Protein AF-A0A6F8U4Q9-F1 (afdb_monomer_lite)

Foldseek 3Di:
DADPPPRDDDPDPPDQADPPPRHGDDPPPPPDDPDDDPDDDDDDDDDDDDDDDDDDDDDDDDDDDDDDDDPPPPPVPVPPPPQDPDDAFQDDVSLVCLCVVQPVPLVVVLVVVVVVLVVVCVVPVVLVPDPLSVVLVVVLNVLSVVLNVLSNVLSVCNGPDLALCSLVVVLVSLCCSAQVSLVVSLVSCVVRPDPVVSVVVNVVSVVRNVVSVVVSVVSNCCSVPPPVNCSNNVD

Sequence (235 aa):
MQCGKCGNLNVQANDKFCNQCGELLEKSIPSRNIQEVDSVFEDKTSTNAIHETDIHREATEAGHEDNEHEPIKNEKKDKEIPYPNKPSGVGGFLKFFVIIGCIVGPILGLLSGFGEMSSTENEFPGLRDDEAWGDFKTIAYTSSFISMALLFWLASKLYESDLKSMKFKAIGVLWIVGPFRAIAEIITITIVLPTSMSGAIVPELFAGIFASGFVVTIWTLYFLLSKRVANTYWR

Organism: NCBI:txid115561

Radius of gyration: 30.74 Å; chains: 1; bounding box: 56×64×98 Å

Secondary structure (DSSP, 8-state):
-B-TTT-PBPSSTT-SB-TTT--B------------------------------------------------------------S---S--THHHHIIIIIIIIHHHHHHHHHHHHHHHHHHH-GGGTT-HHHHHHHHHHHHHHHHHHHHHHHHHHHHHH---THHHHHHHHHHHIIIIIHHHHHHHHHHHHS-HHHHHHHHHHHHHHHHHHHHHHHHHHHHHHH-HHHHHHT--

pLDDT: mean 79.65, std 17.68, range [39.81, 97.5]

InterPro domains:
  IPR019690 Protein of unknown function DUF2569 [PF10754] (87-233)

Structure (mmCIF, N/CA/C/O backbone):
data_AF-A0A6F8U4Q9-F1
#
_entry.id   AF-A0A6F8U4Q9-F1
#
loop_
_atom_site.group_PDB
_atom_site.id
_atom_site.type_symbol
_atom_site.label_atom_id
_atom_site.label_alt_id
_atom_site.label_comp_id
_atom_site.label_asym_id
_atom_site.label_entity_id
_atom_site.label_seq_id
_atom_site.pdbx_PDB_ins_code
_atom_site.Cartn_x
_atom_site.Cartn_y
_atom_site.Cartn_z
_atom_site.occupancy
_atom_site.B_iso_or_equiv
_atom_site.auth_seq_id
_atom_site.auth_comp_id
_atom_site.auth_asym_id
_atom_site.auth_atom_id
_atom_site.pdbx_PDB_model_num
ATOM 1 N N . MET A 1 1 ? -17.865 -5.539 -34.949 1.00 75.56 1 MET A N 1
ATOM 2 C CA . MET A 1 1 ? -18.238 -4.408 -35.838 1.00 75.56 1 MET A CA 1
ATOM 3 C C . MET A 1 1 ? -18.212 -4.914 -37.273 1.00 75.56 1 MET A C 1
ATOM 5 O O . MET A 1 1 ? -17.327 -5.705 -37.576 1.00 75.56 1 MET A O 1
ATOM 9 N N . GLN A 1 2 ? -19.176 -4.549 -38.119 1.00 81.81 2 GLN A N 1
ATOM 10 C CA . GLN A 1 2 ? -19.224 -5.007 -39.514 1.00 81.81 2 GLN A CA 1
ATOM 11 C C . GLN A 1 2 ? -18.576 -3.947 -40.412 1.00 81.81 2 GLN A C 1
ATOM 13 O O . GLN A 1 2 ? -18.878 -2.765 -40.271 1.00 81.81 2 GLN A O 1
ATOM 18 N N . CYS A 1 3 ? -17.640 -4.339 -41.277 1.00 84.50 3 CYS A N 1
ATOM 19 C CA . CYS A 1 3 ? -16.964 -3.392 -42.166 1.00 84.50 3 CYS A CA 1
ATOM 20 C C . CYS A 1 3 ? -17.932 -2.885 -43.246 1.00 84.50 3 CYS A C 1
ATOM 22 O O . CYS A 1 3 ? -18.549 -3.693 -43.938 1.00 84.50 3 CYS A O 1
ATOM 24 N N . GLY A 1 4 ? -18.023 -1.563 -43.430 1.00 84.00 4 GLY A N 1
ATOM 25 C CA . GLY A 1 4 ? -18.939 -0.944 -44.396 1.00 84.00 4 GLY A CA 1
ATOM 26 C C . GLY A 1 4 ? -18.672 -1.310 -45.862 1.00 84.00 4 GLY A C 1
ATOM 27 O O . GLY A 1 4 ? -19.596 -1.279 -46.667 1.00 84.00 4 GLY A O 1
ATOM 28 N N . LYS A 1 5 ? -17.439 -1.704 -46.212 1.00 89.12 5 LYS A N 1
ATOM 29 C CA . LYS A 1 5 ? -17.056 -2.025 -47.597 1.00 89.12 5 LYS A CA 1
ATOM 30 C C . LYS A 1 5 ? -17.080 -3.505 -47.936 1.00 89.12 5 LYS A C 1
ATOM 32 O O . LYS A 1 5 ? -17.536 -3.861 -49.015 1.00 89.12 5 LYS A O 1
ATOM 37 N N . CYS A 1 6 ? -16.579 -4.370 -47.052 1.00 90.38 6 CYS A N 1
ATOM 38 C CA . CYS A 1 6 ? -16.537 -5.814 -47.318 1.00 90.38 6 CYS A CA 1
ATOM 39 C C . CYS A 1 6 ? -17.639 -6.607 -46.602 1.00 90.38 6 CYS A C 1
ATOM 41 O O . CYS A 1 6 ? -17.810 -7.788 -46.885 1.00 90.38 6 CYS A O 1
ATOM 43 N N . GLY A 1 7 ? -18.375 -5.993 -45.669 1.00 85.88 7 GLY A N 1
ATOM 44 C CA . GLY A 1 7 ? -19.479 -6.635 -44.953 1.00 85.88 7 GLY A CA 1
ATOM 45 C C . GLY A 1 7 ? -19.065 -7.705 -43.939 1.00 85.88 7 GLY A C 1
ATOM 46 O O . GLY A 1 7 ? -19.935 -8.298 -43.305 1.00 85.88 7 GLY A O 1
ATOM 47 N N . ASN A 1 8 ? -17.770 -7.960 -43.739 1.00 89.38 8 ASN A N 1
ATOM 48 C CA . ASN A 1 8 ? -17.312 -8.970 -42.786 1.00 89.38 8 ASN A CA 1
ATOM 49 C C . ASN A 1 8 ? -17.280 -8.445 -41.347 1.00 89.38 8 ASN A C 1
ATOM 51 O O . ASN A 1 8 ? -17.045 -7.260 -41.084 1.00 89.38 8 ASN A O 1
ATOM 55 N N . LEU A 1 9 ? -17.545 -9.353 -40.407 1.00 84.06 9 LEU A N 1
ATOM 56 C CA . LEU A 1 9 ? -17.521 -9.087 -38.974 1.00 84.06 9 LEU A CA 1
ATOM 57 C C . LEU A 1 9 ? -16.078 -9.110 -38.474 1.00 84.06 9 LEU A C 1
ATOM 59 O O . LEU A 1 9 ? -15.391 -10.121 -38.600 1.00 84.06 9 LEU A O 1
ATOM 63 N N . ASN A 1 10 ? -15.627 -8.006 -37.879 1.00 79.75 10 ASN A N 1
ATOM 64 C CA . ASN A 1 10 ? -14.337 -7.986 -37.207 1.00 79.75 10 ASN A CA 1
ATOM 65 C C . ASN A 1 10 ? -14.457 -8.663 -35.832 1.00 79.75 10 ASN A C 1
ATOM 67 O O . ASN A 1 10 ? -15.304 -8.266 -35.024 1.00 79.75 10 ASN A O 1
ATOM 71 N N . VAL A 1 11 ? -13.642 -9.700 -35.611 1.00 80.44 11 VAL A N 1
ATOM 72 C CA . VAL A 1 11 ? -13.686 -10.58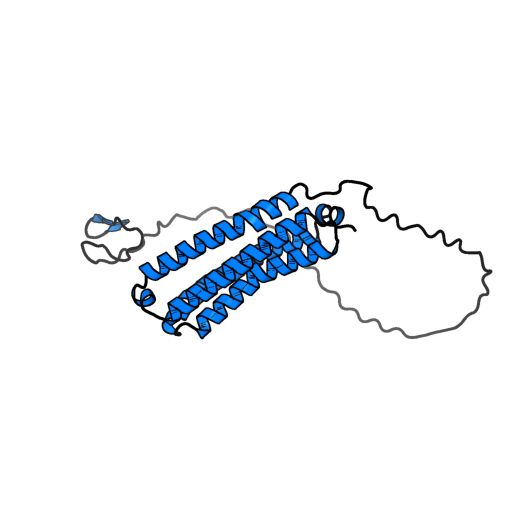5 -34.431 1.00 80.44 11 VAL A CA 1
ATOM 73 C C . VAL A 1 11 ? -12.979 -9.954 -33.227 1.00 80.44 11 VAL A C 1
ATOM 75 O O . VAL A 1 11 ? -13.325 -10.259 -32.089 1.00 80.44 11 VAL A O 1
ATOM 78 N N . GLN A 1 12 ? -12.044 -9.027 -33.454 1.00 79.19 12 GLN A N 1
ATOM 79 C CA . GLN A 1 12 ? -11.346 -8.310 -32.386 1.00 79.19 12 GLN A CA 1
ATOM 80 C C . GLN A 1 12 ? -11.923 -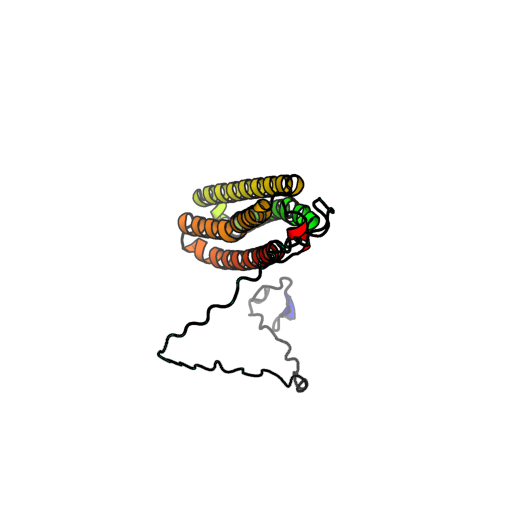6.900 -32.217 1.00 79.19 12 GLN A C 1
ATOM 82 O O . GLN A 1 12 ? -12.024 -6.123 -33.165 1.00 79.19 12 GLN A O 1
ATOM 87 N N . ALA A 1 13 ? -12.347 -6.576 -30.993 1.00 69.25 13 ALA A N 1
ATOM 88 C CA . ALA A 1 13 ? -13.100 -5.356 -30.691 1.00 69.25 13 ALA A CA 1
ATOM 89 C C . ALA A 1 13 ? -12.262 -4.058 -30.720 1.00 69.25 13 ALA A C 1
ATOM 91 O O . ALA A 1 13 ? -12.848 -2.977 -30.711 1.00 69.25 13 ALA A O 1
ATOM 92 N N . ASN A 1 14 ? -10.928 -4.156 -30.776 1.00 78.62 14 ASN A N 1
ATOM 93 C CA . ASN A 1 14 ? -10.012 -3.013 -30.657 1.00 78.62 14 ASN A CA 1
ATOM 94 C C . ASN A 1 14 ? -9.262 -2.641 -31.947 1.00 78.62 14 ASN A C 1
ATOM 96 O O . ASN A 1 14 ? -8.533 -1.647 -31.953 1.00 78.62 14 ASN A O 1
ATOM 100 N N . ASP A 1 15 ? -9.455 -3.371 -33.045 1.00 78.81 15 ASP A N 1
ATOM 101 C CA . ASP A 1 15 ? -8.763 -3.060 -34.295 1.00 78.81 15 ASP A CA 1
ATOM 102 C C . ASP A 1 15 ? -9.359 -1.807 -34.948 1.00 78.81 15 ASP A C 1
ATOM 104 O O . ASP A 1 15 ? -10.562 -1.718 -35.199 1.00 78.81 15 ASP A O 1
ATOM 108 N N . LYS A 1 16 ? -8.505 -0.822 -35.259 1.00 86.62 16 LYS A N 1
ATOM 109 C CA . LYS A 1 16 ? -8.899 0.399 -35.991 1.00 86.62 16 LYS A CA 1
ATOM 110 C C . LYS A 1 16 ? -9.158 0.145 -37.482 1.00 86.62 16 LYS A C 1
ATOM 112 O O . LYS A 1 16 ? -9.738 0.999 -38.149 1.00 86.62 16 LYS A O 1
ATOM 117 N N . PHE A 1 17 ? -8.742 -1.010 -37.998 1.00 88.19 17 PHE A N 1
ATOM 118 C CA . PHE A 1 17 ? -8.792 -1.362 -39.415 1.00 88.19 17 PHE A CA 1
ATOM 119 C C . PHE A 1 17 ? -9.458 -2.724 -39.619 1.00 88.19 17 PHE A C 1
ATOM 121 O O . PHE A 1 17 ? -9.422 -3.590 -38.748 1.00 88.19 17 PHE A O 1
ATOM 128 N N . CYS A 1 18 ? -10.077 -2.925 -40.780 1.00 86.81 18 CYS A N 1
ATOM 129 C CA . CYS A 1 18 ? -10.607 -4.229 -41.158 1.00 86.81 18 CYS A CA 1
ATOM 130 C C . CYS A 1 18 ? -9.473 -5.176 -41.580 1.00 86.81 18 CYS A C 1
ATOM 132 O O . CYS A 1 18 ? -8.755 -4.897 -42.539 1.00 86.81 18 CYS A O 1
ATOM 134 N N . ASN A 1 19 ? -9.393 -6.345 -40.944 1.00 87.75 19 ASN A N 1
ATOM 135 C CA . ASN A 1 19 ? -8.335 -7.338 -41.177 1.00 87.75 19 ASN A CA 1
ATOM 136 C C . ASN A 1 19 ? -8.337 -7.977 -42.581 1.00 87.75 19 ASN A C 1
ATOM 138 O O . ASN A 1 19 ? -7.391 -8.670 -42.938 1.00 87.75 19 ASN A O 1
ATOM 142 N N . GLN A 1 20 ? -9.376 -7.750 -43.392 1.00 88.38 20 GLN A N 1
ATOM 143 C CA . GLN A 1 20 ? -9.456 -8.266 -44.766 1.00 88.38 20 GLN A CA 1
ATOM 144 C C . GLN A 1 20 ? -9.200 -7.221 -45.848 1.00 88.38 20 GLN A C 1
ATOM 146 O O . GLN A 1 20 ? -8.610 -7.555 -46.870 1.00 88.38 20 GLN A O 1
ATOM 151 N N . CYS A 1 21 ? -9.670 -5.984 -45.673 1.00 90.88 21 CYS A N 1
ATOM 152 C CA . CYS A 1 21 ? -9.572 -4.954 -46.714 1.00 90.88 21 CYS A CA 1
ATOM 153 C C . CYS A 1 21 ? -8.714 -3.746 -46.321 1.00 90.88 21 CYS A C 1
ATOM 155 O O . CYS A 1 21 ? -8.484 -2.882 -47.163 1.00 90.88 21 CYS A O 1
ATOM 157 N N . GLY A 1 22 ? -8.257 -3.665 -45.067 1.00 85.88 22 GLY A N 1
ATOM 158 C CA . GLY A 1 22 ? -7.399 -2.587 -44.569 1.00 85.88 22 GLY A CA 1
ATOM 159 C C . GLY A 1 22 ? -8.093 -1.235 -44.393 1.00 85.88 22 GLY A C 1
ATOM 160 O O . GLY A 1 22 ? -7.429 -0.246 -44.103 1.00 85.88 22 GLY A O 1
ATOM 161 N N . GLU A 1 23 ? -9.413 -1.157 -44.565 1.00 89.12 23 GLU A N 1
ATOM 162 C CA . GLU A 1 23 ? -10.141 0.105 -44.430 1.00 89.12 23 GLU A CA 1
ATOM 163 C C . GLU A 1 23 ? -10.411 0.457 -42.965 1.00 89.12 23 GLU A C 1
ATOM 165 O O . GLU A 1 23 ? -10.564 -0.425 -42.113 1.00 89.12 23 GLU A O 1
ATOM 170 N N . LEU A 1 24 ? -10.447 1.757 -42.676 1.00 85.06 24 LEU A N 1
ATOM 171 C CA . LEU A 1 24 ? -10.613 2.295 -41.332 1.00 85.06 24 LEU A CA 1
ATOM 172 C C . LEU A 1 24 ? -12.046 2.037 -40.849 1.00 85.06 24 LEU A C 1
ATOM 174 O O . LEU A 1 24 ? -13.013 2.375 -41.531 1.00 85.06 24 LEU A O 1
ATOM 178 N N . LEU A 1 25 ? -12.188 1.418 -39.677 1.00 83.88 25 LEU A N 1
ATOM 179 C CA . LEU A 1 25 ? -13.495 1.180 -39.074 1.00 83.88 25 LEU A CA 1
ATOM 180 C C . LEU A 1 25 ? -13.986 2.490 -38.461 1.00 83.88 25 LEU A C 1
ATOM 182 O O . LEU A 1 25 ? -13.635 2.847 -37.336 1.00 83.88 25 LEU A O 1
ATOM 186 N N . GLU A 1 26 ? -14.778 3.231 -39.231 1.00 75.44 26 GLU A N 1
ATOM 187 C CA . GLU A 1 26 ? -15.441 4.438 -38.757 1.00 75.44 26 GLU A CA 1
ATOM 188 C C . GLU A 1 26 ? -16.392 4.038 -37.621 1.00 75.44 26 GLU A C 1
ATOM 190 O O . GLU A 1 26 ? -17.314 3.239 -37.807 1.00 75.44 26 GLU A O 1
ATOM 195 N N . LYS A 1 27 ? -16.118 4.516 -36.399 1.00 68.12 27 LYS A N 1
ATOM 196 C CA . LYS A 1 27 ? -16.983 4.268 -35.242 1.00 68.12 27 LYS A CA 1
ATOM 197 C C . LYS A 1 27 ? -18.328 4.923 -35.528 1.00 68.12 27 LYS A C 1
ATOM 199 O O . LYS A 1 27 ? -18.510 6.104 -35.247 1.00 68.12 27 LYS A O 1
ATOM 204 N N . SER A 1 28 ? -19.280 4.157 -36.050 1.00 58.19 28 SER A N 1
ATOM 205 C CA . SER A 1 28 ? -20.676 4.565 -36.094 1.00 58.19 28 SER A CA 1
ATOM 206 C C . SER A 1 28 ? -21.171 4.634 -34.649 1.00 58.19 28 SER A C 1
ATOM 208 O O . SER A 1 28 ? -21.632 3.640 -34.086 1.00 58.19 28 SER A O 1
ATOM 210 N N . ILE A 1 29 ? -21.001 5.787 -34.005 1.00 54.81 29 ILE A N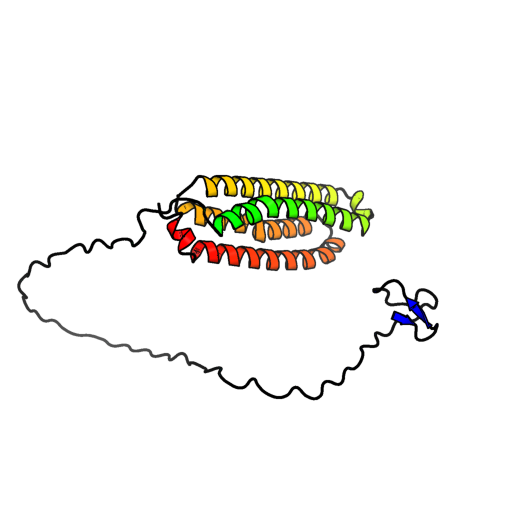 1
ATOM 211 C CA . ILE A 1 29 ? -21.694 6.094 -32.759 1.00 54.81 29 ILE A CA 1
ATOM 212 C C . ILE A 1 29 ? -23.173 6.144 -33.149 1.00 54.81 29 ILE A C 1
ATOM 214 O O . ILE A 1 29 ? -23.533 6.977 -33.982 1.00 54.81 29 ILE A O 1
ATOM 218 N N . PRO A 1 30 ? -24.040 5.259 -32.630 1.00 50.56 30 PRO A N 1
ATOM 219 C CA . PRO A 1 30 ? -25.461 5.393 -32.883 1.00 50.56 30 PRO A CA 1
ATOM 220 C C . PRO A 1 30 ? -25.905 6.722 -32.271 1.00 50.56 30 PRO A C 1
ATOM 222 O O . PRO A 1 30 ? -25.907 6.875 -31.048 1.00 50.56 30 PRO A O 1
ATOM 225 N N . SER A 1 31 ? -26.246 7.694 -33.118 1.00 47.91 31 SER A N 1
ATOM 226 C CA . SER A 1 31 ? -26.898 8.937 -32.717 1.00 47.91 31 SER A CA 1
ATOM 227 C C . SER A 1 31 ? -28.250 8.591 -32.095 1.00 47.91 31 SER A C 1
ATOM 229 O O . SER A 1 31 ? -29.271 8.513 -32.773 1.00 47.91 31 SER A O 1
ATOM 231 N N . ARG A 1 32 ? -28.256 8.323 -30.788 1.00 46.28 32 ARG A N 1
ATOM 232 C CA . ARG A 1 32 ? -29.482 8.315 -29.997 1.00 46.28 32 ARG A CA 1
ATOM 233 C C . ARG A 1 32 ? -29.964 9.755 -29.914 1.00 46.28 32 ARG A C 1
ATOM 235 O O . ARG A 1 32 ? -29.253 10.618 -29.409 1.00 46.28 32 ARG A O 1
ATOM 242 N N . ASN A 1 33 ? -31.168 9.975 -30.426 1.00 46.72 33 ASN A N 1
ATOM 243 C CA . ASN A 1 33 ? -31.976 11.160 -30.186 1.00 46.72 33 ASN A CA 1
ATOM 244 C C . ASN A 1 33 ? -32.080 11.381 -28.667 1.00 46.72 33 ASN A C 1
ATOM 246 O O . ASN A 1 33 ? -32.736 10.602 -27.980 1.00 46.72 33 ASN A O 1
ATOM 250 N N . ILE A 1 34 ? -31.392 12.400 -28.151 1.00 49.28 34 ILE A N 1
ATOM 251 C CA . ILE A 1 34 ? -31.572 12.929 -26.796 1.00 49.28 34 ILE A CA 1
ATOM 252 C C . ILE A 1 34 ? -32.292 14.265 -26.975 1.00 49.28 34 ILE A C 1
ATOM 254 O O . ILE A 1 34 ? -31.693 15.334 -26.953 1.00 49.28 34 ILE A O 1
ATOM 258 N N . GLN A 1 35 ? -33.586 14.182 -27.252 1.00 52.31 35 GLN A N 1
ATOM 259 C CA . GLN A 1 35 ? -34.533 15.215 -26.862 1.00 52.31 35 GLN A CA 1
ATOM 260 C C . GLN A 1 35 ? -35.360 14.599 -25.735 1.00 52.31 35 GLN A C 1
ATOM 262 O O . GLN A 1 35 ? -35.712 13.426 -25.830 1.00 52.31 35 GLN A O 1
ATOM 267 N N . GLU A 1 36 ? -35.645 15.400 -24.707 1.00 50.34 36 GLU A N 1
ATOM 268 C CA . GLU A 1 36 ? -36.586 15.106 -23.615 1.00 50.34 36 GLU A CA 1
ATOM 269 C C . GLU A 1 36 ? -36.015 14.399 -22.369 1.00 50.34 36 GLU A C 1
ATOM 271 O O . GLU A 1 36 ? -36.411 13.291 -22.036 1.00 50.34 36 GLU A O 1
ATOM 276 N N . VAL A 1 37 ? -35.135 15.084 -21.621 1.00 47.41 37 VAL A N 1
ATOM 277 C CA . VAL A 1 37 ? -35.178 15.083 -20.139 1.00 47.41 37 VAL A CA 1
ATOM 278 C C . VAL A 1 37 ? -34.728 16.464 -19.633 1.00 47.41 37 VAL A C 1
ATOM 280 O O . VAL A 1 37 ? -33.696 16.606 -18.985 1.00 47.41 37 VAL A O 1
ATOM 283 N N . ASP A 1 38 ? -35.496 17.500 -19.974 1.00 45.41 38 ASP A N 1
ATOM 284 C CA . ASP A 1 38 ? -35.493 18.770 -19.242 1.00 45.41 38 ASP A CA 1
ATOM 285 C C . ASP A 1 38 ? -36.647 18.720 -18.239 1.00 45.41 38 ASP A C 1
ATOM 287 O O . ASP A 1 38 ? -37.814 18.740 -18.625 1.00 45.41 38 ASP A O 1
ATOM 291 N N . SER A 1 39 ? -36.321 18.590 -16.956 1.00 48.38 39 SER A N 1
ATOM 292 C CA . SER A 1 39 ? -37.011 19.191 -15.803 1.00 48.38 39 SER A CA 1
ATOM 293 C C . SER A 1 39 ? -36.686 18.397 -14.540 1.00 48.38 39 SER A C 1
ATOM 295 O O . SER A 1 39 ? -36.566 17.177 -14.562 1.00 48.38 39 SER A O 1
ATOM 297 N N . VAL A 1 40 ? -36.609 19.111 -13.417 1.00 49.72 40 VAL A N 1
ATOM 298 C CA . VAL A 1 40 ? -36.378 18.599 -12.056 1.00 49.72 40 VAL A CA 1
ATOM 299 C C . VAL A 1 40 ? -34.902 18.436 -11.673 1.00 49.72 40 VAL A C 1
ATOM 301 O O . VAL A 1 40 ? -34.434 17.345 -11.370 1.00 49.72 40 VAL A O 1
ATOM 304 N N . PHE A 1 41 ? -34.184 19.557 -11.581 1.00 42.62 41 PHE A N 1
ATOM 305 C CA . PHE A 1 41 ? -33.328 19.801 -10.412 1.00 42.62 41 PHE A CA 1
ATOM 306 C C . PHE A 1 41 ? -33.084 21.306 -10.237 1.00 42.62 41 PHE A C 1
ATOM 308 O O . PHE A 1 41 ? -32.012 21.835 -10.522 1.00 42.62 41 PHE A O 1
ATOM 315 N N . GLU A 1 42 ? -34.127 22.010 -9.802 1.00 45.03 42 GLU A N 1
ATOM 316 C CA . GLU A 1 42 ? -33.979 23.335 -9.208 1.00 45.03 42 GLU A CA 1
ATOM 317 C C . GLU A 1 42 ? -33.726 23.209 -7.701 1.00 45.03 42 GLU A C 1
ATOM 319 O O . GLU A 1 42 ? -34.340 22.396 -7.010 1.00 45.03 42 GLU A O 1
ATOM 324 N N . ASP A 1 43 ? -32.879 24.124 -7.231 1.00 39.81 43 ASP A N 1
ATOM 325 C CA . ASP A 1 43 ? -32.957 24.778 -5.925 1.00 39.81 43 ASP A CA 1
ATOM 326 C C . ASP A 1 43 ? -32.185 24.144 -4.745 1.00 39.81 43 ASP A C 1
ATOM 328 O O . ASP A 1 43 ? -32.658 23.257 -4.033 1.00 39.81 43 ASP A O 1
ATOM 332 N N . LYS A 1 44 ? -30.984 24.691 -4.488 1.00 42.72 44 LYS A N 1
ATOM 333 C CA . LYS A 1 44 ? -30.627 25.482 -3.280 1.00 42.72 44 LYS A CA 1
ATOM 334 C C . LYS A 1 44 ? -29.120 25.441 -3.017 1.00 42.72 44 LYS A C 1
ATOM 336 O O . LYS A 1 44 ? -28.635 24.683 -2.180 1.00 42.72 44 LYS A O 1
ATOM 341 N N . THR A 1 45 ? -28.387 26.348 -3.658 1.00 39.91 45 THR A N 1
ATOM 342 C CA . THR A 1 45 ? -27.038 26.735 -3.218 1.00 39.91 45 THR A CA 1
ATOM 343 C C . THR A 1 45 ? -27.136 28.129 -2.618 1.00 39.91 45 THR A C 1
ATOM 345 O O . THR A 1 45 ? -26.976 29.131 -3.308 1.00 39.91 45 THR A O 1
ATOM 348 N N . SER A 1 46 ? -27.464 28.193 -1.326 1.00 46.72 46 SER A N 1
ATOM 349 C CA . SER A 1 46 ? -27.433 29.444 -0.571 1.00 46.72 46 SER A CA 1
ATOM 350 C C . SER A 1 46 ? -25.982 29.789 -0.256 1.00 46.72 46 SER A C 1
ATOM 352 O O . SER A 1 46 ? -25.328 29.156 0.571 1.00 46.72 46 SER A O 1
ATOM 354 N N . THR A 1 47 ? -25.491 30.798 -0.960 1.00 47.41 47 THR A N 1
ATOM 355 C CA . THR A 1 47 ? -24.263 31.540 -0.704 1.00 47.41 47 THR A CA 1
ATOM 356 C C . THR A 1 47 ? -24.339 32.142 0.700 1.00 47.41 47 THR A C 1
ATOM 358 O O . THR A 1 47 ? -25.226 32.950 0.962 1.00 47.41 47 THR A O 1
ATOM 361 N N . ASN A 1 48 ? -23.438 31.764 1.610 1.00 51.81 48 ASN A N 1
ATOM 362 C CA . ASN A 1 48 ? -23.252 32.494 2.863 1.00 51.81 48 ASN A CA 1
ATOM 363 C C . ASN A 1 48 ? -21.916 33.228 2.818 1.00 51.81 48 ASN A C 1
ATOM 365 O O . ASN A 1 48 ? -20.845 32.624 2.762 1.00 51.81 48 ASN A O 1
ATOM 369 N N . ALA A 1 49 ? -22.051 34.550 2.785 1.00 43.97 49 ALA A N 1
ATOM 370 C CA . ALA A 1 49 ? -21.004 35.544 2.818 1.00 43.97 49 ALA A CA 1
ATOM 371 C C . ALA A 1 49 ? -20.222 35.475 4.136 1.00 43.97 49 ALA A C 1
ATOM 373 O O . ALA A 1 49 ? -20.796 35.355 5.219 1.00 43.97 49 ALA A O 1
ATOM 374 N N . ILE A 1 50 ? -18.901 35.577 4.022 1.00 50.50 50 ILE A N 1
ATOM 375 C CA . ILE A 1 50 ? -17.994 35.791 5.144 1.00 50.50 50 ILE A CA 1
ATOM 376 C C . ILE A 1 50 ? -18.030 37.291 5.441 1.00 50.50 50 ILE A C 1
ATOM 378 O O . ILE A 1 50 ? -17.627 38.103 4.612 1.00 50.50 50 ILE A O 1
ATOM 382 N N . HIS A 1 51 ? -18.585 37.636 6.601 1.00 50.78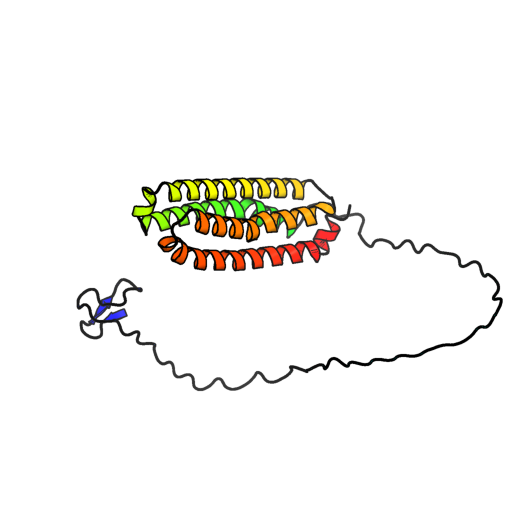 51 HIS A N 1
ATOM 383 C CA . HIS A 1 51 ? -18.621 38.989 7.139 1.00 50.78 51 HIS A CA 1
ATOM 384 C C . HIS A 1 51 ? -17.318 39.243 7.900 1.00 50.78 51 HIS A C 1
ATOM 386 O O . HIS A 1 51 ? -17.051 38.639 8.938 1.00 50.78 51 HIS A O 1
ATOM 392 N N . GLU A 1 52 ? -16.508 40.130 7.343 1.00 50.62 52 GLU A N 1
ATOM 393 C CA . GLU A 1 52 ? -15.360 40.776 7.964 1.00 50.62 52 GLU A CA 1
ATOM 394 C C . GLU A 1 52 ? -15.883 41.879 8.895 1.00 50.62 52 GLU A C 1
ATOM 396 O O . GLU A 1 52 ? -16.741 42.664 8.493 1.00 50.62 52 GLU A O 1
ATOM 401 N N . THR A 1 53 ? -15.431 41.918 10.148 1.00 54.72 53 THR A N 1
ATOM 402 C CA . THR A 1 53 ? -15.577 43.099 11.015 1.00 54.72 53 THR A CA 1
ATOM 403 C C . THR A 1 53 ? -14.438 43.129 12.021 1.00 54.72 53 THR A C 1
ATOM 405 O O . THR A 1 53 ? -14.428 42.374 12.994 1.00 54.72 53 THR A O 1
ATOM 408 N N . ASP A 1 54 ? -13.505 44.037 11.758 1.00 55.44 54 ASP A N 1
ATOM 409 C CA . ASP A 1 54 ? -12.667 44.708 12.744 1.00 55.44 54 ASP A CA 1
ATOM 410 C C . ASP A 1 54 ? -13.529 45.381 13.814 1.00 55.44 54 ASP A C 1
ATOM 412 O O . ASP A 1 54 ? -14.426 46.152 13.472 1.00 55.44 54 ASP A O 1
ATOM 416 N N . ILE A 1 55 ? -13.204 45.187 15.096 1.00 59.47 55 ILE A N 1
ATOM 417 C CA . ILE A 1 55 ? -13.505 46.168 16.150 1.00 59.47 55 ILE A CA 1
ATOM 418 C C . ILE A 1 55 ? -12.326 46.222 17.128 1.00 59.47 55 ILE A C 1
ATOM 420 O O . ILE A 1 55 ? -12.162 45.376 18.006 1.00 59.47 55 ILE A O 1
ATOM 424 N N . HIS A 1 56 ? -11.533 47.284 16.986 1.00 52.88 56 HIS A N 1
ATOM 425 C CA . HIS A 1 56 ? -10.783 47.903 18.073 1.00 52.88 56 HIS A CA 1
ATOM 426 C C . HIS A 1 56 ? -11.749 48.401 19.159 1.00 52.88 56 HIS A C 1
ATOM 428 O O . HIS A 1 56 ? -12.688 49.134 18.845 1.00 52.88 56 HIS A O 1
ATOM 434 N N . ARG A 1 57 ? -11.466 48.133 20.442 1.00 53.12 57 ARG A N 1
ATOM 435 C CA . ARG A 1 57 ? -11.821 49.085 21.506 1.00 53.12 57 ARG A CA 1
ATOM 436 C C . ARG A 1 57 ? -10.896 48.995 22.716 1.00 53.12 57 ARG A C 1
ATOM 438 O O . ARG A 1 57 ? -10.742 47.948 23.336 1.00 53.12 57 ARG A O 1
ATOM 445 N N . GLU A 1 58 ? -10.308 50.146 23.006 1.00 53.38 58 GLU A N 1
ATOM 446 C CA . GLU A 1 58 ? -9.540 50.506 24.189 1.00 53.38 58 GLU A CA 1
ATOM 447 C C . GLU A 1 58 ? -10.367 50.526 25.487 1.00 53.38 58 GLU A C 1
ATOM 449 O O . GLU A 1 58 ? -11.559 50.835 25.480 1.00 53.38 58 GLU A O 1
ATOM 454 N N . ALA A 1 59 ? -9.620 50.273 26.569 1.00 53.00 59 ALA A N 1
ATOM 455 C CA . ALA A 1 59 ? -9.604 50.939 27.875 1.00 53.00 59 ALA A CA 1
ATOM 456 C C . ALA A 1 59 ? -10.834 50.881 28.815 1.00 53.00 59 ALA A C 1
ATOM 458 O O . ALA A 1 59 ? -11.975 51.142 28.436 1.00 53.00 59 ALA A O 1
ATOM 459 N N . THR A 1 60 ? -10.536 50.615 30.101 1.00 48.00 60 THR A N 1
ATOM 460 C CA . THR A 1 60 ? -10.632 51.592 31.217 1.00 48.00 60 THR A CA 1
ATOM 461 C C . THR A 1 60 ? -11.129 50.957 32.538 1.00 48.00 60 THR A C 1
ATOM 463 O O . THR A 1 60 ? -12.164 50.304 32.545 1.00 48.00 60 THR A O 1
ATOM 466 N N . GLU A 1 61 ? -10.369 51.219 33.620 1.00 48.25 61 GLU A N 1
ATOM 467 C CA . GLU A 1 61 ? -10.721 51.298 35.070 1.00 48.25 61 GLU A CA 1
ATOM 468 C C . GLU A 1 61 ? -11.256 50.039 35.799 1.00 48.25 61 GLU A C 1
ATOM 470 O O . GLU A 1 61 ? -12.150 49.349 35.336 1.00 48.25 61 GLU A O 1
ATOM 475 N N . ALA A 1 62 ? -10.635 49.550 36.884 1.00 52.84 62 ALA A N 1
ATOM 476 C CA . ALA A 1 62 ? -10.456 50.100 38.245 1.00 52.84 62 ALA A CA 1
ATOM 477 C C . ALA A 1 62 ? -11.757 50.144 39.086 1.00 52.84 62 ALA A C 1
ATOM 479 O O . ALA A 1 62 ? -12.659 50.923 38.808 1.00 52.84 62 ALA A O 1
ATOM 480 N N . GLY A 1 63 ? -11.794 49.328 40.151 1.00 46.31 63 GLY A N 1
ATOM 481 C CA . GLY A 1 63 ? -12.861 49.221 41.166 1.00 46.31 63 GLY A CA 1
ATOM 482 C C . GLY A 1 63 ? -13.005 47.756 41.604 1.00 46.31 63 GLY A C 1
ATOM 483 O O . GLY A 1 63 ? -13.488 46.937 40.836 1.00 46.31 63 GLY A O 1
ATOM 484 N N . HIS A 1 64 ? -12.316 47.291 42.651 1.0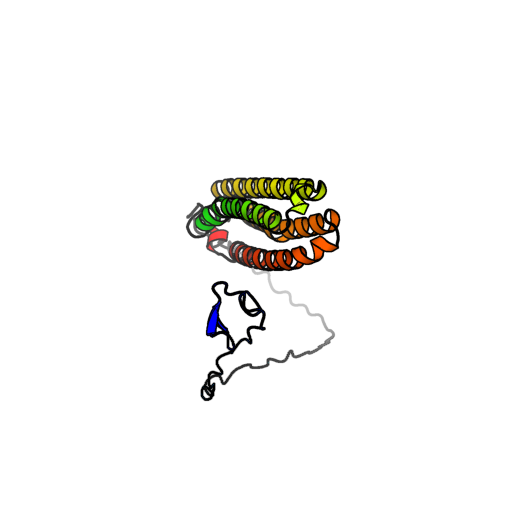0 56.00 64 HIS A N 1
ATOM 485 C CA . HIS A 1 64 ? -12.717 47.361 44.065 1.00 56.00 64 HIS A CA 1
ATOM 486 C C . HIS A 1 64 ? -14.161 46.907 44.295 1.00 56.00 64 HIS A C 1
ATOM 488 O O . HIS A 1 64 ? -15.081 47.691 44.112 1.00 56.00 64 HIS A O 1
ATOM 494 N N . GLU A 1 65 ? -14.317 45.657 44.728 1.00 52.75 65 GLU A N 1
ATOM 495 C CA . GLU A 1 65 ? -15.342 45.266 45.692 1.00 52.75 65 GLU A CA 1
ATOM 496 C C . GLU A 1 65 ? -14.933 43.934 46.327 1.00 52.75 65 GLU A C 1
ATOM 498 O O . GLU A 1 65 ? -14.721 42.915 45.661 1.00 52.75 65 GLU A O 1
ATOM 503 N N . ASP A 1 66 ? -14.749 43.999 47.638 1.00 60.09 66 ASP A N 1
ATOM 504 C CA . ASP A 1 66 ? -14.301 42.924 48.501 1.00 60.09 66 ASP A CA 1
ATOM 505 C C . ASP A 1 66 ? -15.486 41.979 48.713 1.00 60.09 66 ASP A C 1
ATOM 507 O O . ASP A 1 66 ? -16.296 42.163 49.618 1.00 60.09 66 ASP A O 1
ATOM 511 N N . ASN A 1 67 ? -15.634 40.998 47.821 1.00 53.69 67 ASN A N 1
ATOM 512 C CA . ASN A 1 67 ? -16.698 40.010 47.931 1.00 53.69 67 ASN A CA 1
ATOM 513 C C . ASN A 1 67 ? -16.206 38.808 48.741 1.00 53.69 67 ASN A C 1
ATOM 515 O O . ASN A 1 67 ? -15.232 38.137 48.381 1.00 53.69 67 ASN A O 1
ATOM 519 N N . GLU A 1 68 ? -16.876 38.595 49.870 1.00 55.50 68 GLU A N 1
ATOM 520 C CA . GLU A 1 68 ? -16.612 37.549 50.840 1.00 55.50 68 GLU A CA 1
ATOM 521 C C . GLU A 1 68 ? -16.467 36.182 50.166 1.00 55.50 68 GLU A C 1
ATOM 523 O O . GLU A 1 68 ? -17.283 35.733 49.361 1.00 55.50 68 GLU A O 1
ATOM 528 N N . HIS A 1 69 ? -15.366 35.528 50.524 1.00 52.97 69 HIS A N 1
ATOM 529 C CA . HIS A 1 69 ? -15.014 34.166 50.172 1.00 52.97 69 HIS A CA 1
ATOM 530 C C . HIS A 1 69 ? -16.098 33.186 50.655 1.00 52.97 69 HIS A C 1
ATOM 532 O O . HIS A 1 69 ? -16.008 32.614 51.742 1.00 52.97 69 HIS A O 1
ATOM 538 N N . GLU A 1 70 ? -17.100 32.923 49.817 1.00 63.66 70 GLU A N 1
ATOM 539 C CA . GLU A 1 70 ? -17.790 31.640 49.867 1.00 63.66 70 GLU A CA 1
ATOM 540 C C . GLU A 1 70 ? -16.794 30.555 49.425 1.00 63.66 70 GLU A C 1
ATOM 542 O O . GLU A 1 70 ? -16.170 30.680 48.363 1.00 63.66 70 GLU A O 1
ATOM 547 N N . PRO A 1 71 ? -16.601 29.476 50.206 1.00 59.72 71 PRO A N 1
ATOM 548 C CA . PRO A 1 71 ? -15.791 28.359 49.767 1.00 59.72 71 PRO A CA 1
ATOM 549 C C . PRO A 1 71 ? -16.517 27.709 48.593 1.00 59.72 71 PRO A C 1
ATOM 551 O O . PRO A 1 71 ? -17.432 26.906 48.785 1.00 59.72 71 PRO A O 1
ATOM 554 N N . ILE A 1 72 ? -16.095 28.055 47.373 1.00 58.53 72 ILE A N 1
ATOM 555 C CA . ILE A 1 72 ? -16.427 27.322 46.157 1.00 58.53 72 ILE A CA 1
ATOM 556 C C . ILE A 1 72 ? -16.002 25.887 46.441 1.00 58.53 72 ILE A C 1
ATOM 558 O O . ILE A 1 72 ? -14.821 25.531 46.366 1.00 58.53 72 ILE A O 1
ATOM 562 N N . LYS A 1 73 ? -16.976 25.062 46.834 1.00 53.47 73 LYS A N 1
ATOM 563 C CA . LYS A 1 73 ? -16.852 23.618 46.831 1.00 53.47 73 LYS A CA 1
ATOM 564 C C . LYS A 1 73 ? -16.575 23.282 45.379 1.00 53.47 73 LYS A C 1
ATOM 566 O O . LYS A 1 73 ? -17.487 23.166 44.569 1.00 53.47 73 LYS A O 1
ATOM 571 N N . ASN A 1 74 ? -15.289 23.176 45.059 1.00 55.16 74 ASN A N 1
ATOM 572 C CA . ASN A 1 74 ? -14.790 22.462 43.906 1.00 55.16 74 ASN A CA 1
ATOM 573 C C . ASN A 1 74 ? -15.194 21.002 44.122 1.00 55.16 74 ASN A C 1
ATOM 575 O O . ASN A 1 74 ? -14.370 20.150 44.454 1.00 55.16 74 ASN A O 1
ATOM 579 N N . GLU A 1 75 ? -16.491 20.723 43.964 1.00 56.50 75 GLU A N 1
ATOM 580 C CA . GLU A 1 75 ? -16.960 19.475 43.409 1.00 56.50 75 GLU A CA 1
ATOM 581 C C . GLU A 1 75 ? -16.165 19.355 42.120 1.00 56.50 75 GLU A C 1
ATOM 583 O O . GLU A 1 75 ? -16.482 19.944 41.083 1.00 56.50 75 GLU A O 1
ATOM 588 N N . LYS A 1 76 ? -15.031 18.658 42.223 1.00 53.25 76 LYS A N 1
ATOM 589 C CA . LYS A 1 76 ? -14.435 17.983 41.094 1.00 53.25 76 LYS A CA 1
ATOM 590 C C . LYS A 1 76 ? -15.569 17.115 40.595 1.00 53.25 76 LYS A C 1
ATOM 592 O O . LYS A 1 76 ? -15.805 16.029 41.106 1.00 53.25 76 LYS A O 1
ATOM 597 N N . LYS A 1 77 ? -16.343 17.678 39.670 1.00 50.84 77 LYS A N 1
ATOM 598 C CA . LYS A 1 77 ? -17.222 16.954 38.784 1.00 50.84 77 LYS A CA 1
ATOM 599 C C . LYS A 1 77 ? -16.235 16.072 38.059 1.00 50.84 77 LYS A C 1
ATOM 601 O O . LYS A 1 77 ? -15.588 16.519 37.108 1.00 50.84 77 LYS A O 1
ATOM 606 N N . ASP A 1 78 ? -15.983 14.907 38.648 1.00 53.75 78 ASP A N 1
ATOM 607 C CA . ASP A 1 78 ? -15.243 13.842 38.025 1.00 53.75 78 ASP A CA 1
ATOM 608 C C . ASP A 1 78 ? -15.889 13.761 36.659 1.00 53.75 78 ASP A C 1
ATOM 610 O O . ASP A 1 78 ? -17.088 13.506 36.531 1.00 53.75 78 ASP A O 1
ATOM 614 N N . LYS A 1 79 ? -15.145 14.210 35.643 1.00 55.69 79 LYS A N 1
ATOM 615 C CA . LYS A 1 79 ? -15.576 14.088 34.263 1.00 55.69 79 LYS A CA 1
ATOM 616 C C . LYS A 1 79 ? -15.595 12.588 34.071 1.00 55.69 79 LYS A C 1
ATOM 618 O O . LYS A 1 79 ? -14.556 12.022 33.742 1.00 55.69 79 LYS A O 1
ATOM 623 N N . GLU A 1 80 ? -16.726 11.964 34.394 1.00 55.38 80 GLU A N 1
ATOM 624 C CA . GLU A 1 80 ? -17.015 10.576 34.111 1.00 55.38 80 GLU A CA 1
ATOM 625 C C . GLU A 1 80 ? -16.696 10.431 32.637 1.00 55.38 80 GLU A C 1
ATOM 627 O O . GLU A 1 80 ? -17.399 10.949 31.766 1.00 55.38 80 GLU A O 1
ATOM 632 N N . ILE A 1 81 ? -15.528 9.859 32.360 1.00 56.06 81 ILE A N 1
ATOM 633 C CA . ILE A 1 81 ? -15.124 9.598 30.998 1.00 56.06 81 ILE A CA 1
ATOM 634 C C . ILE A 1 81 ? -16.154 8.560 30.553 1.00 56.06 81 ILE A C 1
ATOM 636 O O . ILE A 1 81 ? -16.225 7.499 31.175 1.00 56.06 81 ILE A O 1
ATOM 640 N N . PRO A 1 82 ? -17.006 8.857 29.559 1.00 59.09 82 PRO A N 1
ATOM 641 C CA . PRO A 1 82 ? -18.231 8.107 29.309 1.00 59.09 82 PRO A CA 1
ATOM 642 C C . PRO A 1 82 ? -17.928 6.826 28.523 1.00 59.09 82 PRO A C 1
ATOM 644 O O . PRO A 1 82 ? -18.555 6.555 27.500 1.00 59.09 82 PRO A O 1
ATOM 647 N N . TYR A 1 83 ? -16.918 6.059 28.938 1.00 54.62 83 TYR A N 1
ATOM 648 C CA . TYR A 1 83 ? -16.575 4.790 28.317 1.00 54.62 83 TYR A CA 1
ATOM 649 C C . TYR A 1 83 ? -16.956 3.635 29.253 1.00 54.62 83 TYR A C 1
ATOM 651 O O . TYR A 1 83 ? -16.448 3.547 30.371 1.00 54.62 83 TYR A O 1
ATOM 659 N N . PRO A 1 84 ? -17.896 2.771 28.829 1.00 53.09 84 PRO A N 1
ATOM 660 C CA . PRO A 1 84 ? -18.467 1.721 29.661 1.00 53.09 84 PRO A CA 1
ATOM 661 C C . PRO A 1 84 ? -17.458 0.614 30.003 1.00 53.09 84 PRO A C 1
ATOM 663 O O . PRO A 1 84 ? -16.596 0.253 29.204 1.00 53.09 84 PRO A O 1
ATOM 666 N N . ASN A 1 85 ? -17.661 -0.014 31.164 1.00 55.38 85 ASN A N 1
ATOM 667 C CA . ASN A 1 85 ? -16.851 -1.092 31.755 1.00 55.38 85 ASN A CA 1
ATOM 668 C C . ASN A 1 85 ? -16.842 -2.452 30.998 1.00 55.38 85 ASN A C 1
ATOM 670 O O . ASN A 1 85 ? -16.436 -3.461 31.574 1.00 55.38 85 ASN A O 1
ATOM 674 N N . LYS A 1 86 ? -17.273 -2.507 29.727 1.00 56.38 86 LYS A N 1
ATOM 675 C CA . LYS A 1 86 ? -17.034 -3.569 28.710 1.00 56.38 86 LYS A CA 1
ATOM 676 C C . LYS A 1 86 ? -17.880 -3.245 27.466 1.00 56.38 86 LYS A C 1
ATOM 678 O O . LYS A 1 86 ? -19.036 -2.870 27.637 1.00 56.38 86 LYS A O 1
ATOM 683 N N . PRO A 1 87 ? -17.365 -3.376 26.227 1.00 53.66 87 PRO A N 1
ATOM 684 C CA . PRO A 1 87 ? -16.711 -4.584 25.719 1.00 53.66 87 PRO A CA 1
ATOM 685 C C . PRO A 1 87 ? -15.255 -4.354 25.284 1.00 53.66 87 PRO A C 1
ATOM 687 O O . PRO A 1 87 ? -14.969 -3.494 24.455 1.00 53.66 87 PRO A O 1
ATOM 690 N N . SER A 1 88 ? -14.357 -5.183 25.818 1.00 59.19 88 SER A N 1
ATOM 691 C CA . SER A 1 88 ? -12.969 -5.339 25.374 1.00 59.19 88 SER A CA 1
ATOM 692 C C . SER A 1 88 ? -12.899 -6.346 24.224 1.00 59.19 88 SER A C 1
ATOM 694 O O . SER A 1 88 ? -13.495 -7.423 24.326 1.00 59.19 88 SER A O 1
ATOM 696 N N . GLY A 1 89 ? -12.159 -6.026 23.164 1.00 65.06 89 GLY A N 1
ATOM 697 C CA . GLY A 1 89 ? -11.857 -6.958 22.077 1.00 65.06 89 GLY A CA 1
ATOM 698 C C . GLY A 1 89 ? -12.131 -6.425 20.670 1.00 65.06 89 GLY A C 1
ATOM 699 O O . GLY A 1 89 ? -12.895 -5.481 20.446 1.00 65.06 89 GLY A O 1
ATOM 700 N N . VAL A 1 90 ? -11.492 -7.074 19.700 1.00 75.31 90 VAL A N 1
ATOM 701 C CA . VAL A 1 90 ? -11.517 -6.717 18.276 1.00 75.31 90 VAL A CA 1
ATOM 702 C C . VAL A 1 90 ? -12.765 -7.314 17.625 1.00 75.31 90 VAL A C 1
ATOM 704 O O . VAL A 1 90 ? -12.778 -8.447 17.143 1.00 75.31 90 VAL A O 1
ATOM 707 N N . GLY A 1 91 ? -13.859 -6.554 17.665 1.00 79.69 91 GLY A N 1
ATOM 708 C CA . GLY A 1 91 ? -15.161 -6.955 17.132 1.00 79.69 91 GLY A CA 1
ATOM 709 C C . GLY A 1 91 ? -15.560 -6.246 15.834 1.00 79.69 91 GLY A C 1
ATOM 710 O O . GLY A 1 91 ? -15.088 -5.156 15.506 1.00 79.69 91 GLY A O 1
ATOM 711 N N . GLY A 1 92 ? -16.499 -6.855 15.104 1.00 84.69 92 GLY A N 1
ATOM 712 C CA . GLY A 1 92 ? -17.207 -6.230 13.982 1.00 84.69 92 GLY A CA 1
ATOM 713 C C . GLY A 1 92 ? -16.300 -5.775 12.834 1.00 84.69 92 GLY A C 1
ATOM 714 O O . GLY A 1 92 ? -15.486 -6.540 12.325 1.00 84.69 92 GLY A O 1
ATOM 715 N N . PHE A 1 93 ? -16.456 -4.515 12.421 1.00 87.94 93 PHE A N 1
ATOM 716 C CA . PHE A 1 93 ? -15.789 -3.954 11.241 1.00 87.94 93 PHE A CA 1
ATOM 717 C C . PHE A 1 93 ? -14.260 -3.865 11.383 1.00 87.94 93 PHE A C 1
ATOM 719 O O . PHE A 1 93 ? -13.539 -3.927 10.394 1.00 87.94 93 PHE A O 1
ATOM 726 N N . LEU A 1 94 ? -13.743 -3.802 12.614 1.00 88.94 94 LEU A N 1
ATOM 727 C CA . LEU A 1 94 ? -12.300 -3.853 12.845 1.00 88.94 94 LEU A CA 1
ATOM 728 C C . LEU A 1 94 ? -11.730 -5.249 12.546 1.00 88.94 94 LEU A C 1
ATOM 730 O O . LEU A 1 94 ? -10.676 -5.364 11.933 1.00 88.94 94 LEU A O 1
ATOM 734 N N . LYS A 1 95 ? -12.457 -6.318 12.898 1.00 90.56 95 LYS A N 1
ATOM 735 C CA . LYS A 1 95 ? -12.077 -7.690 12.527 1.00 90.56 95 LYS A CA 1
ATOM 736 C C . LYS A 1 95 ? -12.130 -7.890 11.010 1.00 90.56 95 LYS A C 1
ATOM 738 O O . LYS A 1 95 ? -11.261 -8.550 10.451 1.00 90.56 95 LYS A O 1
ATOM 743 N N . PHE A 1 96 ? -13.117 -7.282 10.346 1.00 93.12 96 PHE A N 1
ATOM 744 C CA . PHE A 1 96 ? -13.191 -7.257 8.885 1.00 93.12 96 PHE A CA 1
ATOM 745 C C . PHE A 1 96 ? -11.955 -6.589 8.268 1.00 93.12 96 PHE A C 1
ATOM 747 O O . PHE A 1 96 ? -11.347 -7.170 7.375 1.00 93.12 96 PHE A O 1
ATOM 754 N N . PHE A 1 97 ? -11.530 -5.434 8.790 1.00 93.56 97 PHE A N 1
ATOM 755 C CA . PHE A 1 97 ? -10.293 -4.780 8.360 1.00 93.56 97 PHE A CA 1
ATOM 756 C C . PHE A 1 97 ? -9.063 -5.677 8.538 1.00 93.56 97 PHE A C 1
ATOM 758 O O . PHE A 1 97 ? -8.266 -5.806 7.617 1.00 93.56 97 PHE A O 1
ATOM 765 N N . VAL A 1 98 ? -8.920 -6.334 9.692 1.00 93.94 98 VAL A N 1
ATOM 766 C CA . VAL A 1 98 ? -7.774 -7.218 9.949 1.00 93.94 98 VAL A CA 1
ATOM 767 C C . VAL A 1 98 ? -7.728 -8.369 8.940 1.00 93.94 98 VAL A C 1
ATOM 769 O O . VAL A 1 98 ? -6.680 -8.643 8.367 1.00 93.94 98 VAL A O 1
ATOM 772 N N . ILE A 1 99 ? -8.860 -9.023 8.668 1.00 95.00 99 ILE A N 1
ATOM 773 C CA . ILE A 1 99 ? -8.894 -10.153 7.731 1.00 95.00 99 ILE A CA 1
ATOM 774 C C . ILE A 1 99 ? -8.715 -9.666 6.289 1.00 95.00 99 ILE A C 1
ATOM 776 O O . ILE A 1 99 ? -7.827 -10.133 5.583 1.00 95.00 99 ILE A O 1
ATOM 780 N N . ILE A 1 100 ? -9.542 -8.726 5.836 1.00 95.31 100 ILE A N 1
ATOM 781 C CA . ILE A 1 100 ? -9.555 -8.319 4.429 1.00 95.31 100 ILE A CA 1
ATOM 782 C C . ILE A 1 100 ? -8.401 -7.376 4.105 1.00 95.31 100 ILE A C 1
ATOM 784 O O . ILE A 1 100 ? -7.712 -7.583 3.117 1.00 95.31 100 ILE A O 1
ATOM 788 N N . GLY A 1 101 ? -8.164 -6.362 4.931 1.00 92.81 101 GLY A N 1
ATOM 789 C CA . GLY A 1 101 ? -7.133 -5.354 4.694 1.00 92.81 101 GLY A CA 1
ATOM 790 C C . GLY A 1 101 ? -5.721 -5.845 4.998 1.00 92.81 101 GLY A C 1
ATOM 791 O O . GLY A 1 101 ? -4.807 -5.552 4.234 1.00 92.81 101 GLY A O 1
ATOM 792 N N . CYS A 1 102 ? -5.526 -6.602 6.083 1.00 95.94 102 CYS A N 1
ATOM 793 C CA . CYS A 1 102 ? -4.180 -7.008 6.497 1.00 95.94 102 CYS A CA 1
ATOM 794 C C . CYS A 1 102 ? -3.775 -8.415 6.047 1.00 95.94 102 CYS A C 1
ATOM 796 O O . CYS A 1 102 ? -2.578 -8.669 5.971 1.00 95.94 102 CYS A O 1
ATOM 798 N N . ILE A 1 103 ? -4.720 -9.319 5.759 1.00 95.62 103 ILE A N 1
ATOM 799 C CA . ILE A 1 103 ? -4.399 -10.696 5.346 1.00 95.62 103 ILE A CA 1
ATOM 800 C C . ILE A 1 103 ? -4.695 -10.907 3.862 1.00 95.62 103 ILE A C 1
ATOM 802 O O . ILE A 1 103 ? -3.781 -11.141 3.077 1.00 95.62 103 ILE A O 1
ATOM 806 N N . VAL A 1 104 ? -5.963 -10.799 3.461 1.00 97.00 104 VAL A N 1
ATOM 807 C CA . VAL A 1 104 ? -6.388 -11.099 2.083 1.00 97.00 104 VAL A CA 1
ATOM 808 C C . VAL A 1 104 ? -5.827 -10.078 1.091 1.00 97.00 104 VAL A C 1
ATOM 810 O O . VAL A 1 104 ? -5.308 -10.463 0.049 1.00 97.00 104 VAL A O 1
ATOM 813 N N . GLY A 1 105 ? -5.886 -8.791 1.430 1.00 94.56 105 GLY A N 1
ATOM 814 C CA . GLY A 1 105 ? -5.430 -7.676 0.602 1.00 94.56 105 GLY A CA 1
ATOM 815 C C . GLY A 1 105 ? -3.988 -7.826 0.114 1.00 94.56 105 GLY A C 1
ATOM 816 O O . GLY A 1 105 ? -3.789 -7.884 -1.097 1.00 94.56 105 GLY A O 1
ATOM 817 N N . PRO A 1 106 ? -2.979 -7.935 1.000 1.00 95.31 106 PRO A N 1
ATOM 818 C CA . PRO A 1 106 ? -1.593 -8.092 0.563 1.00 95.31 106 PRO A CA 1
ATOM 819 C C . PRO A 1 106 ? -1.324 -9.389 -0.208 1.00 95.31 106 PRO A C 1
ATOM 821 O O . PRO A 1 106 ? -0.499 -9.370 -1.115 1.00 95.31 106 PRO A O 1
ATOM 824 N N . ILE A 1 107 ? -2.028 -10.489 0.084 1.00 96.94 107 ILE A N 1
ATOM 825 C CA . ILE A 1 107 ? -1.899 -11.727 -0.704 1.00 96.94 107 ILE A CA 1
ATOM 826 C C . ILE A 1 107 ? -2.407 -11.500 -2.131 1.00 96.94 107 ILE A C 1
ATOM 828 O O . ILE A 1 107 ? -1.709 -11.825 -3.089 1.00 96.94 107 ILE A O 1
ATOM 832 N N . LEU A 1 108 ? -3.599 -10.914 -2.284 1.00 96.25 108 LEU A N 1
ATOM 833 C CA . LEU A 1 108 ? -4.158 -10.606 -3.600 1.00 96.25 108 LEU A CA 1
ATOM 834 C C . LEU A 1 108 ? -3.308 -9.583 -4.356 1.00 96.25 108 LEU A C 1
ATOM 836 O O . LEU A 1 108 ? -3.084 -9.771 -5.545 1.00 96.25 108 LEU A O 1
ATOM 840 N N . GLY A 1 109 ? -2.800 -8.555 -3.674 1.00 92.44 109 GLY A N 1
ATOM 841 C CA . GLY A 1 109 ? -1.921 -7.549 -4.273 1.00 92.44 109 GLY A CA 1
ATOM 842 C C . GLY A 1 109 ? -0.578 -8.121 -4.732 1.00 92.44 109 GLY A C 1
ATOM 843 O O . GLY A 1 109 ? -0.068 -7.736 -5.778 1.00 92.44 109 GLY A O 1
ATOM 844 N N . LEU A 1 110 ? -0.014 -9.082 -3.994 1.00 94.50 110 LEU A N 1
ATOM 845 C CA . LEU A 1 110 ? 1.198 -9.780 -4.421 1.00 94.50 110 LEU A CA 1
ATOM 846 C C . LEU A 1 110 ? 0.925 -10.660 -5.653 1.00 94.50 110 LEU A C 1
ATOM 848 O O . LEU A 1 110 ? 1.702 -10.647 -6.605 1.00 94.50 110 LEU A O 1
ATOM 852 N N . LEU A 1 111 ? -0.193 -11.397 -5.659 1.00 95.75 111 LEU A N 1
ATOM 853 C CA . LEU A 1 111 ? -0.597 -12.225 -6.799 1.00 95.75 111 LEU A CA 1
ATOM 854 C C . LEU A 1 111 ? -0.900 -11.388 -8.049 1.00 95.75 111 LEU A C 1
ATOM 856 O O . LEU A 1 111 ? -0.475 -11.768 -9.140 1.00 95.75 111 LEU A O 1
ATOM 860 N N . SER A 1 112 ? -1.593 -10.253 -7.903 1.00 93.81 112 SER A N 1
ATOM 861 C CA . SER A 1 112 ? -1.851 -9.339 -9.021 1.00 93.81 112 SER A CA 1
ATOM 862 C C . SER A 1 112 ? -0.553 -8.734 -9.543 1.00 93.81 112 SER A C 1
ATOM 864 O O . SER A 1 112 ? -0.340 -8.743 -10.749 1.00 93.81 112 SER A O 1
ATOM 866 N N . GLY A 1 113 ? 0.365 -8.341 -8.653 1.00 92.31 113 GLY A N 1
ATOM 867 C CA . GLY A 1 113 ? 1.678 -7.824 -9.034 1.00 92.31 113 GLY A CA 1
ATOM 868 C C . GLY A 1 113 ? 2.512 -8.819 -9.851 1.00 92.31 113 GLY A C 1
ATOM 869 O O . GLY A 1 113 ? 3.167 -8.428 -10.813 1.00 92.31 113 GLY A O 1
ATOM 870 N N . PHE A 1 114 ? 2.464 -10.121 -9.542 1.00 94.50 114 PHE A N 1
ATOM 871 C CA . PHE A 1 114 ? 3.101 -11.137 -10.395 1.00 94.50 114 PHE A CA 1
ATOM 872 C C . PHE A 1 114 ? 2.463 -11.215 -11.788 1.00 94.50 114 PHE A C 1
ATOM 874 O O . PHE A 1 114 ? 3.178 -11.332 -12.785 1.00 94.50 114 PHE A O 1
ATOM 881 N N . GLY A 1 115 ? 1.131 -11.142 -11.855 1.00 95.00 115 GLY A N 1
ATOM 882 C CA . GLY A 1 115 ? 0.390 -11.145 -13.115 1.00 95.00 115 GLY A CA 1
ATOM 883 C C . GLY A 1 115 ? 0.706 -9.928 -13.983 1.00 95.00 115 GLY A C 1
ATOM 884 O O . GLY A 1 115 ? 0.981 -10.085 -15.170 1.00 95.00 115 GLY A O 1
ATOM 885 N N . GLU A 1 116 ? 0.736 -8.738 -13.385 1.00 91.69 116 GLU A N 1
ATOM 886 C CA . GLU A 1 116 ? 1.060 -7.474 -14.054 1.00 91.69 116 GLU A CA 1
ATOM 887 C C . GLU A 1 116 ? 2.482 -7.498 -14.622 1.00 91.69 116 GLU A C 1
ATOM 889 O O . GLU A 1 116 ? 2.662 -7.272 -15.815 1.00 91.69 116 GLU A O 1
ATOM 894 N N . MET A 1 117 ? 3.483 -7.894 -13.826 1.00 92.12 117 MET A N 1
ATOM 895 C CA . MET A 1 117 ? 4.869 -8.001 -14.307 1.00 92.12 117 MET A CA 1
ATOM 896 C C . MET A 1 117 ? 5.003 -9.000 -15.463 1.00 92.12 117 MET A C 1
ATOM 898 O O . MET A 1 117 ? 5.689 -8.724 -16.447 1.00 92.12 117 MET A O 1
ATOM 902 N N . SER A 1 118 ? 4.327 -10.151 -15.378 1.00 94.69 118 SER A N 1
ATOM 903 C CA . SER A 1 118 ? 4.334 -11.145 -16.455 1.00 94.69 118 SER A CA 1
ATOM 904 C C . SER A 1 118 ? 3.641 -10.631 -17.720 1.00 94.69 118 SER A C 1
ATOM 906 O O . SER A 1 118 ? 4.125 -10.883 -18.824 1.00 94.69 118 SER A O 1
ATOM 908 N N . SER A 1 119 ? 2.538 -9.892 -17.572 1.00 93.25 119 SER A N 1
ATOM 909 C CA . SER A 1 119 ? 1.830 -9.256 -18.685 1.00 93.25 119 SER A CA 1
ATOM 910 C C . SER A 1 119 ? 2.723 -8.240 -19.394 1.00 93.25 119 SER A C 1
ATOM 912 O O . SER A 1 119 ? 2.867 -8.312 -20.613 1.00 93.25 119 SER A O 1
ATOM 914 N N . THR A 1 120 ? 3.396 -7.369 -18.639 1.00 89.88 120 THR A N 1
ATOM 915 C CA . THR A 1 120 ? 4.322 -6.365 -19.182 1.00 89.88 120 THR A CA 1
ATOM 916 C C . THR A 1 120 ? 5.486 -7.011 -19.933 1.00 89.88 120 THR A C 1
ATOM 918 O O . THR A 1 120 ? 5.841 -6.574 -21.024 1.00 89.88 120 THR A O 1
ATOM 921 N N . GLU A 1 121 ? 6.052 -8.104 -19.416 1.00 92.00 121 GLU A N 1
ATOM 922 C CA . GLU A 1 121 ? 7.103 -8.849 -20.123 1.00 92.00 121 GLU A CA 1
ATOM 923 C C . GLU A 1 121 ? 6.622 -9.519 -21.416 1.00 92.00 121 GLU A C 1
ATOM 925 O O . GLU A 1 121 ? 7.412 -9.712 -22.339 1.00 92.00 121 GLU A O 1
ATOM 930 N N . ASN A 1 122 ? 5.349 -9.915 -21.487 1.00 93.00 122 ASN A N 1
ATOM 931 C CA . ASN A 1 122 ? 4.775 -10.480 -22.707 1.00 93.00 122 ASN A CA 1
ATOM 932 C C . ASN A 1 122 ? 4.501 -9.395 -23.758 1.00 93.00 122 ASN A C 1
ATOM 934 O O . ASN A 1 122 ? 4.623 -9.670 -24.950 1.00 93.00 122 ASN A O 1
ATOM 938 N N . GLU A 1 123 ? 4.149 -8.181 -23.330 1.00 90.56 123 GLU A N 1
ATOM 939 C CA . GLU A 1 123 ? 3.936 -7.033 -24.217 1.00 90.56 123 GLU A CA 1
ATOM 940 C C . GLU A 1 123 ? 5.261 -6.472 -24.758 1.00 90.56 123 GLU A C 1
ATOM 942 O O . GLU A 1 123 ? 5.359 -6.118 -25.934 1.00 90.56 123 GLU A O 1
ATOM 947 N N . PHE A 1 124 ? 6.310 -6.474 -23.932 1.00 87.56 124 PHE A N 1
ATOM 948 C CA . PHE A 1 124 ? 7.637 -5.972 -24.282 1.00 87.56 124 PHE A CA 1
ATOM 949 C C . PHE A 1 124 ? 8.706 -7.053 -24.049 1.00 87.56 124 PHE A C 1
ATOM 951 O O . PHE A 1 124 ? 9.425 -7.012 -23.048 1.00 87.56 124 PHE A O 1
ATOM 958 N N . PRO A 1 125 ? 8.876 -8.011 -24.980 1.00 87.31 125 PRO A N 1
ATOM 959 C CA . PRO A 1 125 ? 9.781 -9.148 -24.788 1.00 87.31 125 PRO A CA 1
ATOM 960 C C . PRO A 1 125 ? 11.247 -8.745 -24.566 1.00 87.31 125 PRO A C 1
ATOM 962 O O . PRO A 1 125 ? 11.978 -9.476 -23.907 1.00 87.31 125 PRO A O 1
ATOM 965 N N . GLY A 1 126 ? 11.663 -7.565 -25.046 1.00 87.62 126 GLY A N 1
ATOM 966 C CA . GLY A 1 126 ? 13.008 -7.024 -24.815 1.00 87.62 126 GLY A CA 1
ATOM 967 C C . GLY A 1 126 ? 13.318 -6.664 -23.355 1.00 87.62 126 GLY A C 1
ATOM 968 O O . GLY A 1 126 ? 14.487 -6.527 -23.022 1.00 87.62 126 GLY A O 1
ATOM 969 N N . LEU A 1 127 ? 12.311 -6.551 -22.476 1.00 87.69 127 LEU A N 1
ATOM 970 C CA . LEU A 1 127 ? 12.521 -6.310 -21.040 1.00 87.69 127 LEU A CA 1
ATOM 971 C C . LEU A 1 127 ? 13.115 -7.525 -20.320 1.00 87.69 127 LEU A C 1
ATOM 973 O O . LEU A 1 127 ? 13.752 -7.370 -19.285 1.00 87.69 127 LEU A O 1
ATOM 977 N N . ARG A 1 128 ? 12.891 -8.745 -20.825 1.00 90.25 128 ARG A N 1
ATOM 978 C CA . ARG A 1 128 ? 13.331 -9.965 -20.127 1.00 90.25 128 ARG A CA 1
ATOM 979 C C . ARG A 1 128 ? 14.845 -10.098 -20.047 1.00 90.25 128 ARG A C 1
ATOM 981 O O . ARG A 1 128 ? 15.335 -10.643 -19.062 1.00 90.25 128 ARG A O 1
ATOM 988 N N . ASP A 1 129 ? 15.540 -9.595 -21.060 1.00 92.56 129 ASP A N 1
ATOM 989 C CA . ASP A 1 129 ? 16.998 -9.652 -21.161 1.00 92.56 129 ASP A CA 1
ATOM 990 C C . ASP A 1 129 ? 17.674 -8.398 -20.573 1.00 92.56 129 ASP A C 1
ATOM 992 O O . ASP A 1 129 ? 18.901 -8.318 -20.540 1.00 92.56 129 ASP A O 1
ATOM 996 N N . ASP A 1 130 ? 16.890 -7.419 -20.108 1.00 91.25 130 ASP A N 1
ATOM 997 C CA . ASP A 1 130 ? 17.392 -6.171 -19.537 1.00 91.25 130 ASP A CA 1
ATOM 998 C C . ASP A 1 130 ? 17.713 -6.338 -18.039 1.00 91.25 130 ASP A C 1
ATOM 1000 O O . ASP A 1 130 ? 16.856 -6.696 -17.222 1.00 91.25 130 ASP A O 1
ATOM 1004 N N . GLU A 1 131 ? 18.964 -6.062 -17.666 1.00 93.69 131 GLU A N 1
ATOM 1005 C CA . GLU A 1 131 ? 19.444 -6.150 -16.282 1.00 93.69 131 GLU A CA 1
ATOM 1006 C C . GLU A 1 131 ? 18.706 -5.168 -15.352 1.00 93.69 131 GLU A C 1
ATOM 1008 O O . GLU A 1 131 ? 18.317 -5.541 -14.243 1.00 93.69 131 GLU A O 1
ATOM 1013 N N . ALA A 1 132 ? 18.400 -3.954 -15.827 1.00 90.88 132 ALA A N 1
ATOM 1014 C CA . ALA A 1 132 ? 17.700 -2.937 -15.044 1.00 90.88 132 ALA A CA 1
ATOM 1015 C C . ALA A 1 132 ? 16.250 -3.349 -14.736 1.00 90.88 132 ALA A C 1
ATOM 1017 O O . ALA A 1 132 ? 15.723 -3.057 -13.657 1.00 90.88 132 ALA A O 1
ATOM 1018 N N . TRP A 1 133 ? 15.603 -4.082 -15.648 1.00 91.94 133 TRP A N 1
ATOM 1019 C CA . TRP A 1 133 ? 14.287 -4.673 -15.391 1.00 91.94 133 TRP A CA 1
ATOM 1020 C C . TRP A 1 133 ? 14.347 -5.764 -14.310 1.00 91.94 133 TRP A C 1
ATOM 1022 O O . TRP A 1 133 ? 13.461 -5.849 -13.452 1.00 91.94 133 TRP A O 1
ATOM 1032 N N . GLY A 1 134 ? 15.404 -6.582 -14.312 1.00 93.50 134 GLY A N 1
ATOM 1033 C CA . GLY A 1 134 ? 15.667 -7.582 -13.273 1.00 93.50 134 GLY A CA 1
ATOM 1034 C C . GLY A 1 134 ? 15.814 -6.968 -11.877 1.00 93.50 134 GLY A C 1
ATOM 1035 O O . GLY A 1 134 ? 15.176 -7.429 -10.920 1.00 93.50 134 GLY A O 1
ATOM 1036 N N . ASP A 1 135 ? 16.586 -5.887 -11.773 1.00 92.94 135 ASP A N 1
ATOM 1037 C CA . ASP A 1 135 ? 16.769 -5.133 -10.530 1.00 92.94 135 ASP A CA 1
ATOM 1038 C C . ASP A 1 135 ? 15.455 -4.519 -10.046 1.00 92.94 135 ASP A C 1
ATOM 1040 O O . ASP A 1 135 ? 15.080 -4.669 -8.877 1.00 92.94 135 ASP A O 1
ATOM 1044 N N . PHE A 1 136 ? 14.699 -3.897 -10.955 1.00 92.25 136 PHE A N 1
ATOM 1045 C CA . PHE A 1 136 ? 13.395 -3.329 -10.635 1.00 92.25 136 PHE A CA 1
ATOM 1046 C C . PHE A 1 136 ? 12.425 -4.382 -10.076 1.00 92.25 136 PHE A C 1
ATOM 1048 O O . PHE A 1 136 ? 11.837 -4.161 -9.013 1.00 92.25 136 PHE A O 1
ATOM 1055 N N . LYS A 1 137 ? 12.297 -5.553 -10.719 1.00 94.56 137 LYS A N 1
ATOM 1056 C CA . LYS A 1 137 ? 11.461 -6.659 -10.213 1.00 94.56 137 LYS A CA 1
ATOM 1057 C C . LYS A 1 137 ? 11.887 -7.103 -8.820 1.00 94.56 137 LYS A C 1
ATOM 1059 O O . LYS A 1 137 ? 11.041 -7.308 -7.950 1.00 94.56 137 LYS A O 1
ATOM 1064 N N . THR A 1 138 ? 13.192 -7.229 -8.592 1.00 95.12 138 THR A N 1
ATOM 1065 C CA . THR A 1 138 ? 13.735 -7.633 -7.290 1.00 95.12 138 THR A CA 1
ATOM 1066 C C . THR A 1 138 ? 13.364 -6.624 -6.204 1.00 95.12 138 THR A C 1
ATOM 1068 O O . THR A 1 138 ? 12.896 -7.019 -5.132 1.00 95.12 138 THR A O 1
ATOM 1071 N N . ILE A 1 139 ? 13.491 -5.324 -6.486 1.00 94.56 139 ILE A N 1
ATOM 1072 C CA . ILE A 1 139 ? 13.091 -4.250 -5.568 1.00 94.56 139 ILE A CA 1
ATOM 1073 C C . ILE A 1 139 ? 11.576 -4.279 -5.322 1.00 94.56 139 ILE A C 1
ATOM 1075 O O . ILE A 1 139 ? 11.152 -4.246 -4.166 1.00 94.56 139 ILE A O 1
ATOM 1079 N N . ALA A 1 140 ? 10.761 -4.399 -6.374 1.00 93.94 140 ALA A N 1
ATOM 1080 C CA . ALA A 1 140 ? 9.301 -4.414 -6.281 1.00 93.94 140 ALA A CA 1
ATOM 1081 C C . ALA A 1 140 ? 8.770 -5.621 -5.486 1.00 93.94 140 ALA A C 1
ATOM 1083 O O . ALA A 1 140 ? 7.890 -5.483 -4.631 1.00 93.94 140 ALA A O 1
ATOM 1084 N N . TYR A 1 141 ? 9.323 -6.818 -5.702 1.00 95.69 141 TYR A N 1
ATOM 1085 C CA . TYR A 1 141 ? 8.942 -7.995 -4.920 1.00 95.69 141 TYR A CA 1
ATOM 1086 C C . TYR A 1 141 ? 9.409 -7.885 -3.474 1.00 95.69 141 TYR A C 1
ATOM 1088 O O . TYR A 1 141 ? 8.632 -8.161 -2.560 1.00 95.69 141 TYR A O 1
ATOM 1096 N N . THR A 1 142 ? 10.634 -7.417 -3.239 1.00 96.12 142 THR A N 1
ATOM 1097 C CA . THR A 1 142 ? 11.143 -7.217 -1.877 1.00 96.12 142 THR A CA 1
ATOM 1098 C C . THR A 1 142 ? 10.289 -6.202 -1.112 1.00 96.12 142 THR A C 1
ATOM 1100 O O . THR A 1 142 ? 9.896 -6.466 0.026 1.00 96.12 142 THR A O 1
ATOM 1103 N N . SER A 1 143 ? 9.920 -5.079 -1.740 1.00 95.38 143 SER A N 1
ATOM 1104 C CA . SER A 1 143 ? 9.045 -4.062 -1.139 1.00 95.38 143 SER A CA 1
ATOM 1105 C C . SER A 1 143 ? 7.654 -4.631 -0.815 1.00 95.38 143 SER A C 1
ATOM 1107 O O . SER A 1 143 ? 7.099 -4.351 0.254 1.00 95.38 143 SER A O 1
ATOM 1109 N N . SER A 1 144 ? 7.122 -5.491 -1.692 1.00 95.12 144 SER A N 1
ATOM 1110 C CA . SER A 1 144 ? 5.842 -6.185 -1.509 1.00 95.12 144 SER A CA 1
ATOM 1111 C C . SER A 1 144 ? 5.887 -7.158 -0.328 1.00 95.12 144 SER A C 1
ATOM 1113 O O . SER A 1 144 ? 4.991 -7.144 0.517 1.00 95.12 144 SER A O 1
ATOM 1115 N N . PHE A 1 145 ? 6.952 -7.958 -0.209 1.00 96.62 145 PHE A N 1
ATOM 1116 C CA . PHE A 1 145 ? 7.144 -8.881 0.914 1.00 96.62 145 PHE A CA 1
ATOM 1117 C C . PHE A 1 145 ? 7.294 -8.148 2.249 1.00 96.62 145 PHE A C 1
ATOM 1119 O O . PHE A 1 145 ? 6.667 -8.544 3.233 1.00 96.62 145 PHE A O 1
ATOM 1126 N N . ILE A 1 146 ? 8.063 -7.055 2.288 1.00 96.69 146 ILE A N 1
ATOM 1127 C CA . ILE A 1 146 ? 8.194 -6.208 3.484 1.00 96.69 146 ILE A CA 1
ATOM 1128 C C . ILE A 1 146 ? 6.829 -5.637 3.879 1.00 96.69 146 ILE A C 1
ATOM 1130 O O . ILE A 1 146 ? 6.443 -5.689 5.046 1.00 96.69 146 ILE A O 1
ATOM 1134 N N . SER A 1 147 ? 6.068 -5.140 2.906 1.00 96.00 147 SER A N 1
ATOM 1135 C CA . SER A 1 147 ? 4.736 -4.577 3.135 1.00 96.00 147 SER A CA 1
ATOM 1136 C C . SER A 1 147 ? 3.746 -5.616 3.662 1.00 96.00 147 SER A C 1
ATOM 1138 O O . SER A 1 147 ? 3.014 -5.350 4.616 1.00 96.00 147 SER A O 1
ATOM 1140 N N . MET A 1 148 ? 3.763 -6.826 3.099 1.00 96.94 148 MET A N 1
ATOM 1141 C CA . MET A 1 148 ? 2.967 -7.952 3.585 1.00 96.94 148 MET A CA 1
ATOM 1142 C C . MET A 1 148 ? 3.353 -8.330 5.021 1.00 96.94 148 MET A C 1
ATOM 1144 O O . MET A 1 148 ? 2.476 -8.487 5.869 1.00 96.94 148 MET A O 1
ATOM 1148 N N . ALA A 1 149 ? 4.651 -8.406 5.330 1.00 97.50 149 ALA A N 1
ATOM 1149 C CA . ALA A 1 149 ? 5.131 -8.695 6.679 1.00 97.50 149 ALA A CA 1
ATOM 1150 C C . ALA A 1 149 ? 4.695 -7.620 7.691 1.00 97.50 149 ALA A C 1
ATOM 1152 O O . ALA A 1 149 ? 4.254 -7.955 8.793 1.00 97.50 149 ALA A O 1
ATOM 1153 N N . LEU A 1 150 ? 4.747 -6.337 7.313 1.00 97.06 150 LEU A N 1
ATOM 1154 C CA . LEU A 1 150 ? 4.258 -5.227 8.136 1.00 97.06 150 LEU A CA 1
ATOM 1155 C C . LEU A 1 150 ? 2.749 -5.314 8.390 1.00 97.06 150 LEU A C 1
ATOM 1157 O O . LEU A 1 150 ? 2.307 -5.068 9.513 1.00 97.06 150 LEU A O 1
ATOM 1161 N N . LEU A 1 151 ? 1.958 -5.689 7.382 1.00 96.75 151 LEU A N 1
ATOM 1162 C CA . LEU A 1 151 ? 0.514 -5.866 7.535 1.00 96.75 151 LEU A CA 1
ATOM 1163 C C . LEU A 1 151 ? 0.166 -7.080 8.401 1.00 96.75 151 LEU A C 1
ATOM 1165 O O . LEU A 1 151 ? -0.722 -6.975 9.244 1.00 96.75 151 LEU A O 1
ATOM 1169 N N . PHE A 1 152 ? 0.884 -8.196 8.277 1.00 96.88 152 PHE A N 1
ATOM 1170 C CA . PHE A 1 152 ? 0.699 -9.352 9.161 1.00 96.88 152 PHE A CA 1
ATOM 1171 C C . PHE A 1 152 ? 1.096 -9.028 10.601 1.00 96.88 152 PHE A C 1
ATOM 1173 O O . PHE A 1 152 ? 0.368 -9.359 11.536 1.00 96.88 152 PHE A O 1
ATOM 1180 N N . TRP A 1 153 ? 2.204 -8.313 10.795 1.00 96.25 153 TRP A N 1
ATOM 1181 C CA . TRP A 1 153 ? 2.584 -7.804 12.109 1.00 96.25 153 TRP A CA 1
ATOM 1182 C C . TRP A 1 153 ? 1.501 -6.885 12.689 1.00 96.25 153 TRP A C 1
ATOM 1184 O O . TRP A 1 153 ? 1.129 -7.026 13.858 1.00 96.25 153 TRP A O 1
ATOM 1194 N N . LEU A 1 154 ? 0.949 -5.984 11.870 1.00 95.62 154 LEU A N 1
ATOM 1195 C CA . LEU A 1 154 ? -0.139 -5.103 12.275 1.00 95.62 154 LEU A CA 1
ATOM 1196 C C . LEU A 1 154 ? -1.397 -5.900 12.643 1.00 95.62 154 LEU A C 1
ATOM 1198 O O . LEU A 1 154 ? -2.015 -5.592 13.658 1.00 95.62 154 LEU A O 1
ATOM 1202 N N . ALA A 1 155 ? -1.753 -6.931 11.874 1.00 95.12 155 ALA A N 1
ATOM 1203 C CA . ALA A 1 155 ? -2.880 -7.816 12.160 1.00 95.12 155 ALA A CA 1
ATOM 1204 C C . ALA A 1 155 ? -2.740 -8.477 13.538 1.00 95.12 155 ALA A C 1
ATOM 1206 O O . ALA A 1 155 ? -3.660 -8.394 14.355 1.00 95.12 155 ALA A O 1
ATOM 1207 N N . SER A 1 156 ? -1.569 -9.055 13.828 1.00 94.62 156 SER A N 1
ATOM 1208 C CA . SER A 1 156 ? -1.277 -9.671 15.127 1.00 94.62 156 SER A CA 1
ATOM 1209 C C . SER A 1 156 ? -1.355 -8.650 16.262 1.00 94.62 156 SER A C 1
ATOM 1211 O O . SER A 1 156 ? -1.999 -8.892 17.281 1.00 94.62 156 SER A O 1
ATOM 1213 N N . LYS A 1 157 ? -0.774 -7.456 16.078 1.00 92.62 157 LYS A N 1
ATOM 1214 C CA . LYS A 1 157 ? -0.793 -6.412 17.112 1.00 92.62 157 LYS A CA 1
ATOM 1215 C C . LYS A 1 157 ? -2.156 -5.776 17.327 1.00 92.62 157 LYS A C 1
ATOM 1217 O O . LYS A 1 157 ? -2.470 -5.440 18.464 1.00 92.62 157 LYS A O 1
ATOM 1222 N N . LEU A 1 158 ? -2.971 -5.633 16.286 1.00 90.19 158 LEU A N 1
ATOM 1223 C CA . LEU A 1 158 ? -4.349 -5.172 16.430 1.00 90.19 158 LEU A CA 1
ATOM 1224 C C . LEU A 1 158 ? -5.201 -6.182 17.198 1.00 90.19 158 LEU A C 1
ATOM 1226 O O . LEU A 1 158 ? -6.113 -5.744 17.888 1.00 90.19 158 LEU A O 1
ATOM 1230 N N . TYR A 1 159 ? -4.899 -7.483 17.101 1.00 87.06 159 TYR A N 1
ATOM 1231 C CA . TYR A 1 159 ? -5.611 -8.541 17.820 1.00 87.06 159 TYR A CA 1
ATOM 1232 C C . TYR A 1 159 ? -5.240 -8.623 19.309 1.00 87.06 159 TYR A C 1
ATOM 1234 O O . TYR A 1 159 ? -6.101 -8.887 20.144 1.00 87.06 159 TYR A O 1
ATOM 1242 N N . GLU A 1 160 ? -3.966 -8.395 19.638 1.00 85.31 160 GLU A N 1
ATOM 1243 C CA . GLU A 1 160 ? -3.427 -8.558 20.998 1.00 85.31 160 GLU A CA 1
ATOM 1244 C C . GLU A 1 160 ? -3.488 -7.295 21.865 1.00 85.31 160 GLU A C 1
ATOM 1246 O O . GLU A 1 160 ? -3.441 -7.386 23.090 1.00 85.31 160 GLU A O 1
ATOM 1251 N N . SER A 1 161 ? -3.492 -6.108 21.256 1.00 80.19 161 SER A N 1
ATOM 1252 C CA . SER A 1 161 ? -3.249 -4.860 21.978 1.00 80.19 161 SER A CA 1
ATOM 1253 C C . SER A 1 161 ? -4.522 -4.047 22.173 1.00 80.19 161 SER A C 1
ATOM 1255 O O . SER A 1 161 ? -5.237 -3.790 21.216 1.00 80.19 161 SER A O 1
ATOM 1257 N N . ASP A 1 162 ? -4.730 -3.540 23.388 1.00 77.06 162 ASP A N 1
ATOM 1258 C CA . ASP A 1 162 ? -5.800 -2.584 23.716 1.00 77.06 162 ASP A CA 1
ATOM 1259 C C . ASP A 1 162 ? -5.290 -1.127 23.781 1.00 77.06 162 ASP A C 1
ATOM 1261 O O . ASP A 1 162 ? -5.998 -0.234 24.244 1.00 77.06 162 ASP A O 1
ATOM 1265 N N . LEU A 1 163 ? -4.051 -0.869 23.337 1.00 80.62 163 LEU A N 1
ATOM 1266 C CA . LEU A 1 163 ? -3.396 0.430 23.513 1.00 80.62 163 LEU A CA 1
ATOM 1267 C C . LEU A 1 163 ? -3.948 1.496 22.558 1.00 80.62 163 LEU A C 1
ATOM 1269 O O . LEU A 1 163 ? -3.938 1.321 21.338 1.00 80.62 163 LEU A O 1
ATOM 1273 N N . LYS A 1 164 ? -4.250 2.685 23.084 1.00 79.00 164 LYS A N 1
ATOM 1274 C CA . LYS A 1 164 ? -4.659 3.876 22.318 1.00 79.00 164 LYS A CA 1
ATOM 1275 C C . LYS A 1 164 ? -3.667 4.284 21.234 1.00 79.00 164 LYS A C 1
ATOM 1277 O O . LYS A 1 164 ? -4.059 4.867 20.224 1.00 79.00 164 LYS A O 1
ATOM 1282 N N . SER A 1 165 ? -2.382 3.972 21.412 1.00 87.06 165 SER A N 1
ATOM 1283 C CA . SER A 1 165 ? -1.348 4.237 20.404 1.00 87.06 165 SER A CA 1
ATOM 1284 C C . SER A 1 165 ? -1.485 3.360 19.151 1.00 87.06 165 SER A C 1
ATOM 1286 O O . SER A 1 165 ? -1.017 3.757 18.083 1.00 87.06 165 SER A O 1
ATOM 1288 N N . MET A 1 166 ? -2.164 2.208 19.235 1.00 89.56 166 MET A N 1
ATOM 1289 C CA . MET A 1 166 ? -2.271 1.266 18.117 1.00 89.56 166 MET A CA 1
ATOM 1290 C C . MET A 1 166 ? -3.038 1.823 16.932 1.00 89.56 166 MET A C 1
ATOM 1292 O O . MET A 1 166 ? -2.656 1.540 15.801 1.00 89.56 166 MET A O 1
ATOM 1296 N N . LYS A 1 167 ? -4.051 2.670 17.153 1.00 89.88 167 LYS A N 1
ATOM 1297 C CA . LYS A 1 167 ? -4.771 3.310 16.044 1.00 89.88 167 LYS A CA 1
ATOM 1298 C C . LYS A 1 167 ? -3.845 4.187 15.196 1.00 89.88 167 LYS A C 1
ATOM 1300 O O . LYS A 1 167 ? -3.908 4.144 13.975 1.00 89.88 167 LYS A O 1
ATOM 1305 N N . PHE A 1 168 ? -2.939 4.932 15.834 1.00 93.31 168 PHE A N 1
ATOM 1306 C CA . PHE A 1 168 ? -1.987 5.793 15.131 1.00 93.31 168 PHE A CA 1
ATOM 1307 C C . PHE A 1 168 ? -0.910 4.970 14.425 1.00 93.31 168 PHE A C 1
ATOM 1309 O O . PHE A 1 168 ? -0.539 5.296 13.302 1.00 93.31 168 PHE A O 1
ATOM 1316 N N . LYS A 1 169 ? -0.465 3.863 15.034 1.00 94.62 169 LYS A N 1
ATOM 1317 C CA . LYS A 1 169 ? 0.438 2.907 14.377 1.00 94.62 169 LYS A CA 1
ATOM 1318 C C . LYS A 1 169 ? -0.217 2.256 13.155 1.00 94.62 169 LYS A C 1
ATOM 1320 O O . LYS A 1 169 ? 0.427 2.168 12.119 1.00 94.62 169 LYS A O 1
ATOM 1325 N N . ALA A 1 170 ? -1.486 1.857 13.250 1.00 94.75 170 ALA A N 1
ATOM 1326 C CA . ALA A 1 170 ? -2.239 1.283 12.136 1.00 94.75 170 ALA A CA 1
ATOM 1327 C C . ALA A 1 170 ? -2.382 2.269 10.973 1.00 94.75 170 ALA A C 1
ATOM 1329 O O . ALA A 1 170 ? -2.114 1.906 9.832 1.00 94.75 170 ALA A O 1
ATOM 1330 N N . ILE A 1 171 ? -2.727 3.527 11.272 1.00 95.81 171 ILE A N 1
ATOM 1331 C CA . ILE A 1 171 ? -2.758 4.605 10.277 1.00 95.81 171 ILE A CA 1
ATOM 1332 C C . ILE A 1 171 ? -1.371 4.767 9.642 1.00 95.81 171 ILE A C 1
ATOM 1334 O O . ILE A 1 171 ? -1.259 4.737 8.423 1.00 95.81 171 ILE A O 1
ATOM 1338 N N . GLY A 1 172 ? -0.308 4.862 10.445 1.00 97.06 172 GLY A N 1
ATOM 1339 C CA . GLY A 1 172 ? 1.059 4.992 9.934 1.00 97.06 172 GLY A CA 1
ATOM 1340 C C . GLY A 1 172 ? 1.451 3.857 8.984 1.00 97.06 172 GLY A C 1
ATOM 1341 O O . GLY A 1 172 ? 1.924 4.118 7.883 1.00 97.06 172 GLY A O 1
ATOM 1342 N N . VAL A 1 173 ? 1.187 2.603 9.363 1.00 96.88 173 VAL A N 1
ATOM 1343 C CA . VAL A 1 173 ? 1.467 1.434 8.513 1.00 96.88 173 VAL A CA 1
ATOM 1344 C C . VAL A 1 173 ? 0.650 1.471 7.219 1.00 96.88 173 VAL A C 1
ATOM 1346 O O . VAL A 1 173 ? 1.206 1.194 6.162 1.00 96.88 173 VAL A O 1
ATOM 1349 N N . LEU A 1 174 ? -0.630 1.855 7.266 1.00 96.19 174 LEU A N 1
ATOM 1350 C CA . LEU A 1 174 ? -1.465 1.983 6.064 1.00 96.19 174 LEU A CA 1
ATOM 1351 C C . LEU A 1 174 ? -0.923 3.025 5.080 1.00 96.19 174 LEU A C 1
ATOM 1353 O O . LEU A 1 174 ? -0.921 2.784 3.875 1.00 96.19 174 LEU A O 1
ATOM 1357 N N . TRP A 1 175 ? -0.436 4.161 5.579 1.00 97.06 175 TRP A N 1
ATOM 1358 C CA . TRP A 1 175 ? 0.173 5.194 4.739 1.00 97.06 175 TRP A CA 1
ATOM 1359 C C . TRP A 1 175 ? 1.519 4.758 4.152 1.00 97.06 175 TRP A C 1
ATOM 1361 O O . TRP A 1 175 ? 1.795 5.043 2.987 1.00 97.06 175 TRP A O 1
ATOM 1371 N N . ILE A 1 176 ? 2.329 4.034 4.932 1.00 96.38 176 ILE A N 1
ATOM 1372 C CA . ILE A 1 176 ? 3.610 3.475 4.478 1.00 96.38 176 ILE A CA 1
ATOM 1373 C C . ILE A 1 176 ? 3.387 2.435 3.376 1.00 96.38 176 ILE A C 1
ATOM 1375 O O . ILE A 1 176 ? 3.992 2.534 2.314 1.00 96.38 176 ILE A O 1
ATOM 1379 N N . VAL A 1 177 ? 2.503 1.464 3.612 1.00 95.88 177 VAL A N 1
ATOM 1380 C CA . VAL A 1 177 ? 2.254 0.348 2.686 1.00 95.88 177 VAL A CA 1
ATOM 1381 C C . VAL A 1 177 ? 1.453 0.774 1.451 1.00 95.88 177 VAL A C 1
ATOM 1383 O O . VAL A 1 177 ? 1.608 0.174 0.390 1.00 95.88 177 VAL A O 1
ATOM 1386 N N . GLY A 1 178 ? 0.603 1.796 1.570 1.00 93.56 178 GLY A N 1
ATOM 1387 C CA . GLY A 1 178 ? -0.173 2.336 0.457 1.00 93.56 178 GLY A CA 1
ATOM 1388 C C . GLY A 1 178 ? 0.581 3.445 -0.294 1.00 93.56 178 GLY A C 1
ATOM 1389 O O . GLY A 1 178 ? 1.497 3.142 -1.061 1.00 93.56 178 GLY A O 1
ATOM 1390 N N . PRO A 1 179 ? 0.222 4.731 -0.102 1.00 94.50 179 PRO A N 1
ATOM 1391 C CA . PRO A 1 179 ? 0.753 5.830 -0.907 1.00 94.50 179 PRO A CA 1
ATOM 1392 C C . PRO A 1 179 ? 2.277 5.950 -0.911 1.00 94.50 179 PRO A C 1
ATOM 1394 O O . PRO A 1 179 ? 2.859 6.159 -1.971 1.00 94.50 179 PRO A O 1
ATOM 1397 N N . PHE A 1 180 ? 2.946 5.820 0.242 1.00 95.44 180 PHE A N 1
ATOM 1398 C CA . PHE A 1 180 ? 4.397 6.026 0.286 1.00 95.44 180 PHE A CA 1
ATOM 1399 C C . PHE A 1 180 ? 5.167 4.936 -0.452 1.00 95.44 180 PHE A C 1
ATOM 1401 O O . PHE A 1 180 ? 6.128 5.255 -1.149 1.00 95.44 180 PHE A O 1
ATOM 1408 N N . ARG A 1 181 ? 4.725 3.678 -0.365 1.00 94.56 181 ARG A N 1
ATOM 1409 C CA . ARG A 1 181 ? 5.269 2.599 -1.191 1.00 94.56 181 ARG A CA 1
ATOM 1410 C C . ARG A 1 181 ? 5.085 2.901 -2.678 1.00 94.56 181 ARG A C 1
ATOM 1412 O O . ARG A 1 181 ? 6.056 2.818 -3.419 1.00 94.56 181 ARG A O 1
ATOM 1419 N N . ALA A 1 182 ? 3.880 3.277 -3.104 1.00 92.38 182 ALA A N 1
ATOM 1420 C CA . ALA A 1 182 ? 3.602 3.555 -4.514 1.00 92.38 182 ALA A CA 1
ATOM 1421 C C . ALA A 1 182 ? 4.453 4.723 -5.052 1.00 92.38 182 ALA A C 1
ATOM 1423 O O . ALA A 1 182 ? 5.002 4.647 -6.148 1.00 92.38 182 ALA A O 1
ATOM 1424 N N . ILE A 1 183 ? 4.639 5.780 -4.254 1.00 94.62 183 ILE A N 1
ATOM 1425 C CA . ILE A 1 183 ? 5.548 6.886 -4.588 1.00 94.62 183 ILE A CA 1
ATOM 1426 C C . ILE A 1 183 ? 6.993 6.388 -4.708 1.00 94.62 183 ILE A C 1
ATOM 1428 O O . ILE A 1 183 ? 7.682 6.747 -5.662 1.00 94.62 183 ILE A O 1
ATOM 1432 N N . ALA A 1 184 ? 7.453 5.555 -3.770 1.00 94.31 184 ALA A N 1
ATOM 1433 C CA . ALA A 1 184 ? 8.794 4.982 -3.822 1.00 94.31 184 ALA A CA 1
ATOM 1434 C C . ALA A 1 184 ? 9.002 4.146 -5.095 1.00 94.31 184 ALA A C 1
ATOM 1436 O O . ALA A 1 184 ? 10.039 4.279 -5.734 1.00 94.31 184 ALA A O 1
ATOM 1437 N N . GLU A 1 185 ? 8.006 3.363 -5.513 1.00 91.56 185 GLU A N 1
ATOM 1438 C CA . GLU A 1 185 ? 8.062 2.570 -6.748 1.00 91.56 185 GLU A CA 1
ATOM 1439 C C . GLU A 1 185 ? 8.138 3.441 -8.004 1.00 91.56 185 GLU A C 1
ATOM 1441 O O . GLU A 1 185 ? 8.961 3.166 -8.876 1.00 91.56 185 GLU A O 1
ATOM 1446 N N . ILE A 1 186 ? 7.374 4.537 -8.081 1.00 92.19 186 ILE A N 1
ATOM 1447 C CA . ILE A 1 186 ? 7.492 5.498 -9.192 1.00 92.19 186 ILE A CA 1
ATOM 1448 C C . ILE A 1 186 ? 8.895 6.105 -9.244 1.00 92.19 186 ILE A C 1
ATOM 1450 O O . ILE A 1 186 ? 9.481 6.219 -10.323 1.00 92.19 186 ILE A O 1
ATOM 1454 N N . ILE A 1 187 ? 9.448 6.485 -8.089 1.00 93.12 187 ILE A N 1
ATOM 1455 C CA . ILE A 1 187 ? 10.808 7.025 -8.004 1.00 93.12 187 ILE A CA 1
ATOM 1456 C C . ILE A 1 187 ? 11.814 5.976 -8.487 1.00 93.12 187 ILE A C 1
ATOM 1458 O O . ILE A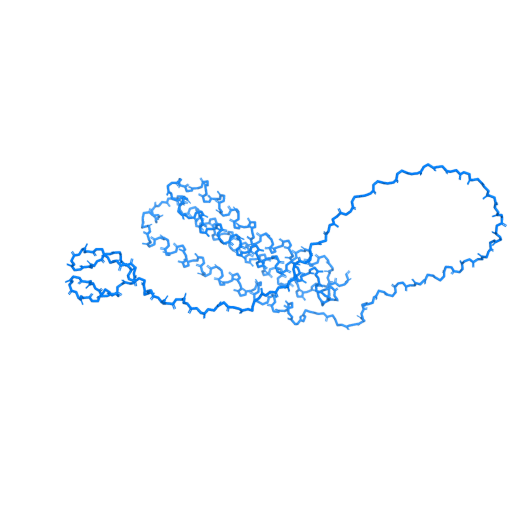 1 187 ? 12.668 6.296 -9.310 1.00 93.12 187 ILE A O 1
ATOM 1462 N N . THR A 1 188 ? 11.688 4.721 -8.045 1.00 92.00 188 THR A N 1
ATOM 1463 C CA . THR A 1 188 ? 12.552 3.624 -8.496 1.00 92.00 188 THR A CA 1
ATOM 1464 C C . THR A 1 188 ? 12.466 3.430 -10.007 1.00 92.00 188 THR A C 1
ATOM 1466 O O . THR A 1 188 ? 13.505 3.390 -10.652 1.00 92.00 188 THR A O 1
ATOM 1469 N N . ILE A 1 189 ? 11.269 3.387 -10.597 1.00 90.69 189 ILE A N 1
ATOM 1470 C CA . ILE A 1 189 ? 11.105 3.239 -12.054 1.00 90.69 189 ILE A CA 1
ATOM 1471 C C . ILE A 1 189 ? 11.734 4.405 -12.805 1.00 90.69 189 ILE A C 1
ATOM 1473 O O . ILE A 1 189 ? 12.401 4.199 -13.811 1.00 90.69 189 ILE A O 1
ATOM 1477 N N . THR A 1 190 ? 11.552 5.626 -12.310 1.00 90.31 190 THR A N 1
ATOM 1478 C CA . THR A 1 190 ? 12.089 6.828 -12.960 1.00 90.31 190 THR A CA 1
ATOM 1479 C C . THR A 1 190 ? 13.620 6.863 -12.930 1.00 90.31 190 THR A C 1
ATOM 1481 O O . THR A 1 190 ? 14.232 7.431 -13.829 1.00 90.31 190 THR A O 1
ATOM 1484 N N . ILE A 1 191 ? 14.240 6.271 -11.904 1.00 91.44 191 ILE A N 1
ATOM 1485 C CA . ILE A 1 191 ? 15.701 6.220 -11.748 1.00 91.44 191 ILE A CA 1
ATOM 1486 C C . ILE A 1 191 ? 16.308 5.030 -12.499 1.00 91.44 191 ILE A C 1
ATOM 1488 O O . ILE A 1 191 ? 17.377 5.169 -13.087 1.00 91.44 191 ILE A O 1
ATOM 1492 N N . VAL A 1 192 ? 15.659 3.864 -12.446 1.00 90.69 192 VAL A N 1
ATOM 1493 C CA . VAL A 1 192 ? 16.213 2.599 -12.949 1.00 90.69 192 VAL A CA 1
ATOM 1494 C C . VAL A 1 192 ? 15.920 2.404 -14.437 1.00 90.69 192 VAL A C 1
ATOM 1496 O O . VAL A 1 192 ? 16.787 1.920 -15.159 1.00 90.69 192 VAL A O 1
ATOM 1499 N N . LEU A 1 193 ? 14.731 2.786 -14.918 1.00 87.44 193 LEU A N 1
ATOM 1500 C CA . LEU A 1 193 ? 14.345 2.566 -16.313 1.00 87.44 193 LEU A CA 1
ATOM 1501 C C . LEU A 1 193 ? 14.663 3.776 -17.213 1.00 87.44 193 LEU A C 1
ATOM 1503 O O . LEU A 1 193 ? 14.511 4.928 -16.795 1.00 87.44 193 LEU A O 1
ATOM 1507 N N . PRO A 1 194 ? 15.006 3.542 -18.495 1.00 85.62 194 PRO A N 1
ATOM 1508 C CA . PRO A 1 194 ? 15.142 4.601 -19.491 1.00 85.62 194 PRO A CA 1
ATOM 1509 C C . PRO A 1 194 ? 13.859 5.432 -19.656 1.00 85.62 194 PRO A C 1
ATOM 1511 O O . PRO A 1 194 ? 12.741 4.916 -19.575 1.00 85.62 194 PRO A O 1
ATOM 1514 N N . THR A 1 195 ? 14.011 6.718 -19.987 1.00 85.56 195 THR A N 1
ATOM 1515 C CA . THR A 1 195 ? 12.895 7.674 -20.151 1.00 85.56 195 THR A CA 1
ATOM 1516 C C . THR A 1 195 ? 11.873 7.266 -21.213 1.00 85.56 195 THR A C 1
ATOM 1518 O O . THR A 1 195 ? 10.691 7.582 -21.087 1.00 85.56 195 THR A O 1
ATOM 1521 N N . SER A 1 196 ? 12.305 6.538 -22.245 1.00 81.38 196 SER A N 1
ATOM 1522 C CA . SER A 1 196 ? 11.427 6.000 -23.289 1.00 81.38 196 SER A CA 1
ATOM 1523 C C . SER A 1 196 ? 10.436 4.959 -22.761 1.00 81.38 196 SER A C 1
ATOM 1525 O O . SER A 1 196 ? 9.338 4.853 -23.299 1.00 81.38 196 SER A O 1
ATOM 1527 N N . MET A 1 197 ? 10.800 4.217 -21.712 1.00 78.75 197 MET A N 1
ATOM 1528 C CA . MET A 1 197 ? 9.963 3.178 -21.106 1.00 78.75 197 MET A CA 1
ATOM 1529 C C . MET A 1 197 ? 9.143 3.723 -19.936 1.00 78.75 197 MET A C 1
ATOM 1531 O O . MET A 1 197 ? 7.947 3.449 -19.829 1.00 78.75 197 MET A O 1
ATOM 1535 N N . SER A 1 198 ? 9.748 4.553 -19.082 1.00 83.50 198 SER A N 1
ATOM 1536 C CA . SER A 1 198 ? 9.052 5.116 -17.919 1.00 83.50 198 SER A CA 1
ATOM 1537 C C . SER A 1 198 ? 7.889 6.035 -18.311 1.00 83.50 198 SER A C 1
ATOM 1539 O O . SER A 1 198 ? 6.874 6.056 -17.616 1.00 83.50 198 SER A O 1
ATOM 1541 N N . GLY A 1 199 ? 7.965 6.721 -19.458 1.00 82.75 199 GLY A N 1
ATOM 1542 C CA . GLY A 1 199 ? 6.892 7.596 -19.947 1.00 82.75 199 GLY A CA 1
ATOM 1543 C C . GLY A 1 199 ? 5.545 6.897 -20.181 1.00 82.75 199 GLY A C 1
ATOM 1544 O O . GLY A 1 199 ? 4.504 7.535 -20.027 1.00 82.75 199 GLY A O 1
ATOM 1545 N N . ALA A 1 200 ? 5.547 5.601 -20.509 1.00 80.69 200 ALA A N 1
ATOM 1546 C CA . ALA A 1 200 ? 4.321 4.821 -20.696 1.00 80.69 200 ALA A CA 1
ATOM 1547 C C . ALA A 1 200 ? 3.758 4.276 -19.371 1.00 80.69 200 ALA A C 1
ATOM 1549 O O . ALA A 1 200 ? 2.545 4.221 -19.197 1.00 80.69 200 ALA A O 1
ATOM 1550 N N . ILE A 1 201 ? 4.636 3.917 -18.429 1.00 81.88 201 ILE A N 1
ATOM 1551 C CA . ILE A 1 201 ? 4.278 3.221 -17.182 1.00 81.88 201 ILE A CA 1
ATOM 1552 C C . ILE A 1 201 ? 3.836 4.206 -16.087 1.00 81.88 201 ILE A C 1
ATOM 1554 O O . ILE A 1 201 ? 2.900 3.948 -15.330 1.00 81.88 201 ILE A O 1
ATOM 1558 N N . VAL A 1 202 ? 4.493 5.365 -15.989 1.00 86.56 202 VAL A N 1
ATOM 1559 C CA . VAL A 1 202 ? 4.268 6.336 -14.904 1.00 86.56 202 VAL A CA 1
ATOM 1560 C C . VAL A 1 202 ? 2.806 6.814 -14.798 1.00 86.56 202 VAL A C 1
ATOM 1562 O O . VAL A 1 202 ? 2.299 6.853 -13.673 1.00 86.56 202 VAL A O 1
ATOM 1565 N N . PRO A 1 203 ? 2.084 7.146 -15.890 1.00 87.88 203 PRO A N 1
ATOM 1566 C CA . PRO A 1 203 ? 0.683 7.571 -15.798 1.00 87.88 203 PRO A CA 1
ATOM 1567 C C . PRO A 1 203 ? -0.248 6.527 -15.164 1.00 87.88 203 PRO A C 1
ATOM 1569 O O . PRO A 1 203 ? -1.152 6.890 -14.409 1.00 87.88 203 PRO A O 1
ATOM 1572 N N . GLU A 1 204 ? -0.019 5.240 -15.433 1.00 85.12 204 GLU A N 1
ATOM 1573 C CA . GLU A 1 204 ? -0.807 4.143 -14.864 1.00 85.12 204 GLU A CA 1
ATOM 1574 C C . GLU A 1 204 ? -0.568 4.016 -13.353 1.00 85.12 204 GLU A C 1
ATOM 1576 O O . GLU A 1 204 ? -1.511 3.934 -12.562 1.00 85.12 204 GLU A O 1
ATOM 1581 N N . LEU A 1 205 ? 0.690 4.136 -12.923 1.00 86.00 205 LEU A N 1
ATOM 1582 C CA . LEU A 1 205 ? 1.049 4.116 -11.504 1.00 86.00 205 LEU A CA 1
ATOM 1583 C C . LEU A 1 205 ? 0.497 5.319 -10.736 1.00 86.00 205 LEU A C 1
ATOM 1585 O O . LEU A 1 205 ? 0.098 5.187 -9.576 1.00 86.00 205 LEU A O 1
ATOM 1589 N N . PHE A 1 206 ? 0.410 6.484 -11.381 1.00 88.81 206 PHE A N 1
ATOM 1590 C CA . PHE A 1 206 ? -0.235 7.656 -10.792 1.00 88.81 206 PHE A CA 1
ATOM 1591 C C . PHE A 1 206 ? -1.702 7.387 -10.448 1.00 88.81 206 PHE A C 1
ATOM 1593 O O . PHE A 1 206 ? -2.144 7.749 -9.355 1.00 88.81 206 PHE A O 1
ATOM 1600 N N . ALA A 1 207 ? -2.452 6.709 -11.323 1.00 88.44 207 ALA A N 1
ATOM 1601 C CA . ALA A 1 207 ? -3.828 6.313 -11.025 1.00 88.44 207 ALA A CA 1
ATOM 1602 C C . ALA A 1 207 ? -3.894 5.386 -9.794 1.00 88.44 207 ALA A C 1
ATOM 1604 O O . ALA A 1 207 ? -4.759 5.559 -8.928 1.00 88.44 207 ALA A O 1
ATOM 1605 N N . GLY A 1 208 ? -2.926 4.473 -9.660 1.00 86.81 208 GLY A N 1
ATOM 1606 C CA . GLY A 1 208 ? -2.762 3.613 -8.486 1.00 86.81 208 GLY A CA 1
ATOM 1607 C C . GLY A 1 208 ? -2.528 4.381 -7.177 1.00 86.81 208 GLY A C 1
ATOM 1608 O O . GLY A 1 208 ? -3.090 4.022 -6.136 1.00 86.81 208 GLY A O 1
ATOM 1609 N N . ILE A 1 209 ? -1.770 5.484 -7.204 1.00 91.00 209 ILE A N 1
ATOM 1610 C CA . ILE A 1 209 ? -1.567 6.348 -6.025 1.00 91.00 209 ILE A CA 1
ATOM 1611 C C . ILE A 1 209 ? -2.885 6.974 -5.568 1.00 91.00 209 ILE A C 1
ATOM 1613 O O . ILE A 1 209 ? -3.193 6.948 -4.377 1.00 91.00 209 ILE A O 1
ATOM 1617 N N . PHE A 1 210 ? -3.689 7.512 -6.487 1.00 93.25 210 PHE A N 1
ATOM 1618 C CA . PHE A 1 210 ? -4.972 8.116 -6.117 1.00 93.25 210 PHE A CA 1
ATOM 1619 C C . PHE A 1 210 ? -5.956 7.078 -5.576 1.00 93.25 210 PHE A C 1
ATOM 1621 O O . PHE A 1 210 ? -6.603 7.322 -4.554 1.00 93.25 210 PHE A O 1
ATOM 1628 N N . ALA A 1 211 ? -6.030 5.905 -6.210 1.00 90.88 211 ALA A N 1
ATOM 1629 C CA . ALA A 1 211 ? -6.882 4.814 -5.750 1.00 90.88 211 ALA A CA 1
ATOM 1630 C C . ALA A 1 211 ? -6.474 4.332 -4.346 1.00 90.88 211 ALA A C 1
ATOM 1632 O O . ALA A 1 211 ? -7.313 4.246 -3.446 1.00 90.88 211 ALA A O 1
ATOM 1633 N N . SER A 1 212 ? -5.180 4.078 -4.126 1.00 91.88 212 SER A N 1
ATOM 1634 C CA . SER A 1 212 ? -4.668 3.648 -2.819 1.00 91.88 212 SER A CA 1
ATOM 1635 C C . SER A 1 212 ? -4.820 4.737 -1.753 1.00 91.88 212 SER A C 1
ATOM 1637 O O . SER A 1 212 ? -5.254 4.445 -0.639 1.00 91.88 212 SER A O 1
ATOM 1639 N N . GLY A 1 213 ? -4.556 6.000 -2.095 1.00 94.50 213 GLY A N 1
ATOM 1640 C CA . GLY A 1 213 ? -4.745 7.153 -1.216 1.00 94.50 213 GLY A CA 1
ATOM 1641 C C . GLY A 1 213 ? -6.194 7.324 -0.771 1.00 94.50 213 GLY A C 1
ATOM 1642 O O . GLY A 1 213 ? -6.451 7.530 0.418 1.00 94.50 213 GLY A O 1
ATOM 1643 N N . PHE A 1 214 ? -7.155 7.168 -1.683 1.00 95.81 214 PHE A N 1
ATOM 1644 C CA . PHE A 1 214 ? -8.580 7.219 -1.356 1.00 95.81 214 PHE A CA 1
ATOM 1645 C C . PHE A 1 214 ? -8.972 6.123 -0.357 1.00 95.81 214 PHE A C 1
ATOM 1647 O O . PHE A 1 214 ? -9.570 6.409 0.684 1.00 95.81 214 PHE A O 1
ATOM 1654 N N . VAL A 1 215 ? -8.558 4.878 -0.615 1.00 93.06 215 VAL A N 1
ATOM 1655 C CA . VAL A 1 215 ? -8.819 3.742 0.283 1.00 93.06 215 VAL A CA 1
ATOM 1656 C C . VAL A 1 215 ? -8.175 3.963 1.657 1.00 93.06 215 VAL A C 1
ATOM 1658 O O . VAL A 1 215 ? -8.835 3.796 2.685 1.00 93.06 215 VAL A O 1
ATOM 1661 N N . VAL A 1 216 ? -6.911 4.393 1.704 1.00 95.56 216 VAL A N 1
ATOM 1662 C CA . VAL A 1 216 ? -6.198 4.681 2.960 1.00 95.56 216 VAL A CA 1
ATOM 1663 C C . VAL A 1 216 ? -6.837 5.845 3.721 1.00 95.56 216 VAL A C 1
ATOM 1665 O O . VAL A 1 216 ? -6.921 5.794 4.951 1.00 95.56 216 VAL A O 1
ATOM 1668 N N . THR A 1 217 ? -7.365 6.856 3.031 1.00 96.44 217 THR A N 1
ATOM 1669 C CA . THR A 1 217 ? -8.075 7.982 3.659 1.00 96.44 217 THR A CA 1
ATOM 1670 C C . THR A 1 217 ? -9.374 7.529 4.315 1.00 96.44 217 THR A C 1
ATOM 1672 O O . THR A 1 217 ? -9.633 7.903 5.459 1.00 96.44 217 THR A O 1
ATOM 1675 N N . ILE A 1 218 ? -10.155 6.665 3.656 1.00 95.62 218 ILE A N 1
ATOM 1676 C CA . ILE A 1 218 ? -11.374 6.086 4.241 1.00 95.62 218 ILE A CA 1
ATOM 1677 C C . ILE A 1 218 ? -11.046 5.343 5.539 1.00 95.62 218 ILE A C 1
ATOM 1679 O O . ILE A 1 218 ? -11.684 5.575 6.568 1.00 95.62 218 ILE A O 1
ATOM 1683 N N . TRP A 1 219 ? -10.025 4.483 5.520 1.00 94.69 219 TRP A N 1
ATOM 1684 C CA . TRP A 1 219 ? -9.613 3.751 6.718 1.00 94.69 219 TRP A CA 1
ATOM 1685 C C . TRP A 1 219 ? -9.076 4.678 7.802 1.00 94.69 219 TRP A C 1
ATOM 1687 O O . TRP A 1 219 ? -9.415 4.510 8.971 1.00 94.69 219 TRP A O 1
ATOM 1697 N N . THR A 1 220 ? -8.303 5.695 7.428 1.00 95.31 220 THR A N 1
ATOM 1698 C CA . THR A 1 220 ? -7.798 6.708 8.360 1.00 95.31 220 THR A CA 1
ATOM 1699 C C . THR A 1 220 ? -8.951 7.424 9.064 1.00 95.31 220 THR A C 1
ATOM 1701 O O . THR A 1 220 ? -8.977 7.487 10.294 1.00 95.31 220 THR A O 1
ATOM 1704 N N . LEU A 1 221 ? -9.952 7.892 8.311 1.00 95.38 221 LEU A N 1
ATOM 1705 C CA . LEU A 1 221 ? -11.154 8.514 8.867 1.00 95.38 221 LEU A CA 1
ATOM 1706 C C . LEU A 1 221 ? -11.923 7.547 9.768 1.00 95.38 221 LEU A C 1
ATOM 1708 O O . LEU A 1 221 ? -12.343 7.933 10.858 1.00 95.38 221 LEU A O 1
ATOM 1712 N N . TYR A 1 222 ? -12.049 6.280 9.368 1.00 93.38 222 TYR A N 1
ATOM 1713 C CA . TYR A 1 222 ? -12.667 5.250 10.199 1.00 93.38 222 TYR A CA 1
ATOM 1714 C C . TYR A 1 222 ? -11.929 5.070 11.538 1.00 93.38 222 TYR A C 1
ATOM 1716 O O . TYR A 1 222 ? -12.572 5.080 12.589 1.00 93.38 222 TYR A O 1
ATOM 1724 N N . PHE A 1 223 ? -10.596 4.968 11.541 1.00 91.44 223 PHE A N 1
ATOM 1725 C CA . PHE A 1 223 ? -9.801 4.828 12.769 1.00 91.44 223 PHE A CA 1
ATOM 1726 C C . PHE A 1 223 ? -9.866 6.062 13.681 1.00 91.44 223 PHE A C 1
ATOM 1728 O O . PHE A 1 223 ? -9.773 5.925 14.904 1.00 91.44 223 PHE A O 1
ATOM 1735 N N . LEU A 1 224 ? -10.022 7.259 13.109 1.00 92.06 224 LEU A N 1
ATOM 1736 C CA . LEU A 1 224 ? -10.076 8.511 13.865 1.00 92.06 224 LEU A CA 1
ATOM 1737 C C . LEU A 1 224 ? -11.472 8.818 14.423 1.00 92.06 224 LEU A C 1
ATOM 1739 O O . LEU A 1 224 ? -11.578 9.243 15.573 1.00 92.06 224 LEU A O 1
ATOM 1743 N N . LEU A 1 225 ? -12.528 8.601 13.635 1.00 90.88 225 LEU A N 1
ATOM 1744 C CA . LEU A 1 225 ? -13.891 9.041 13.955 1.00 90.88 225 LEU A CA 1
ATOM 1745 C C . LEU A 1 225 ? -14.770 7.941 14.566 1.00 90.88 225 LEU A C 1
ATOM 1747 O O . LEU A 1 225 ? -15.770 8.242 15.222 1.00 90.88 225 LEU A O 1
ATOM 1751 N N . SER A 1 226 ? -14.438 6.661 14.373 1.00 88.94 226 SER A N 1
ATOM 1752 C CA . SER A 1 226 ? -15.288 5.568 14.852 1.00 88.94 226 SER A CA 1
ATOM 1753 C C . SER A 1 226 ? -15.276 5.466 16.378 1.00 88.94 226 SER A C 1
ATOM 1755 O O . SER A 1 226 ? -14.288 5.055 16.992 1.00 88.94 226 SER A O 1
ATOM 1757 N N . LYS A 1 227 ? -16.436 5.735 16.997 1.00 84.31 227 LYS A N 1
ATOM 1758 C CA . LYS A 1 227 ? -16.671 5.528 18.440 1.00 84.31 227 LYS A CA 1
ATOM 1759 C C . LYS A 1 227 ? -16.342 4.100 18.886 1.00 84.31 227 LYS A C 1
ATOM 1761 O O . LYS A 1 227 ? -15.883 3.900 20.004 1.00 84.31 227 LYS A O 1
ATOM 1766 N N . ARG A 1 228 ? -16.549 3.104 18.014 1.00 82.00 228 ARG A N 1
ATOM 1767 C CA . ARG A 1 228 ? -16.247 1.695 18.315 1.00 82.00 228 ARG A CA 1
ATOM 1768 C C . ARG A 1 228 ? -14.746 1.460 18.441 1.00 82.00 228 ARG A C 1
ATOM 1770 O O . ARG A 1 228 ? -14.321 0.865 19.420 1.00 82.00 228 ARG A O 1
ATOM 1777 N N . VAL A 1 229 ? -13.960 1.979 17.496 1.00 81.94 229 VAL A N 1
ATOM 1778 C CA . VAL A 1 229 ? -12.490 1.898 17.544 1.00 81.94 229 VAL A CA 1
ATOM 1779 C C . VAL A 1 229 ? -11.960 2.633 18.774 1.00 81.94 229 VAL A C 1
ATOM 1781 O O . VAL A 1 229 ? -11.107 2.104 19.481 1.00 81.94 229 VAL A O 1
ATOM 1784 N N . ALA A 1 230 ? -12.501 3.818 19.074 1.00 80.88 230 ALA A N 1
ATOM 1785 C CA . ALA A 1 230 ? -12.131 4.569 20.271 1.00 80.88 230 ALA A CA 1
ATOM 1786 C C . ALA A 1 230 ? -12.425 3.800 21.573 1.00 80.88 230 ALA A C 1
ATOM 1788 O O . ALA A 1 230 ? -11.621 3.859 22.496 1.00 80.88 230 ALA A O 1
ATOM 1789 N N . ASN A 1 231 ? -13.534 3.055 21.628 1.00 76.19 231 ASN A N 1
ATOM 1790 C CA . ASN A 1 231 ? -13.901 2.238 22.784 1.00 76.19 231 ASN A CA 1
ATOM 1791 C C . ASN A 1 231 ? -13.052 0.958 22.914 1.00 76.19 231 ASN A C 1
ATOM 1793 O O . ASN A 1 231 ? -12.803 0.509 24.027 1.00 76.19 231 ASN A O 1
ATOM 1797 N N . THR A 1 232 ? -12.589 0.377 21.799 1.00 77.12 232 THR A N 1
ATOM 1798 C CA . THR A 1 232 ? -11.665 -0.773 21.817 1.00 77.12 232 THR A CA 1
ATOM 1799 C C . THR A 1 232 ? -10.275 -0.367 22.316 1.00 77.12 232 THR A C 1
ATOM 1801 O O . THR A 1 232 ? -9.711 -1.057 23.155 1.00 77.12 232 THR A O 1
ATOM 1804 N N . TYR A 1 233 ? -9.747 0.772 21.855 1.00 69.44 233 TYR A N 1
ATOM 1805 C CA . TYR A 1 233 ? -8.390 1.244 22.170 1.00 69.44 233 TYR A CA 1
ATOM 1806 C C . TYR A 1 233 ? -8.386 2.403 23.178 1.00 69.44 233 TYR A C 1
ATOM 1808 O O . TYR A 1 233 ? -7.768 3.446 22.942 1.00 69.44 233 TYR A O 1
ATOM 1816 N N . TRP A 1 234 ? -9.151 2.277 24.262 1.00 67.00 234 TRP A N 1
ATOM 1817 C CA . TRP A 1 234 ? -9.326 3.375 25.217 1.00 67.00 234 TRP A CA 1
ATOM 1818 C C . TRP A 1 234 ? -8.205 3.469 26.267 1.00 67.00 234 TRP A C 1
ATOM 1820 O O . TRP A 1 234 ? -7.983 4.564 26.791 1.00 67.00 234 TRP A O 1
ATOM 1830 N N . ARG A 1 235 ? -7.515 2.353 26.554 1.00 57.91 235 ARG A N 1
ATOM 1831 C CA . ARG A 1 235 ? -6.410 2.254 27.527 1.00 57.91 235 ARG A CA 1
ATOM 1832 C C . ARG A 1 235 ? -5.084 2.730 26.944 1.00 57.91 235 ARG A C 1
ATOM 1834 O O . ARG A 1 235 ? -4.321 3.358 27.702 1.00 57.91 235 ARG A O 1
#